Protein AF-A0AAD3UDC4-F1 (afdb_monomer)

Structure (mmCIF, N/CA/C/O backbone):
data_AF-A0AAD3UDC4-F1
#
_entry.id   AF-A0AAD3UDC4-F1
#
loop_
_atom_site.group_PDB
_atom_site.id
_atom_site.type_symbol
_atom_site.label_atom_id
_atom_site.label_alt_id
_atom_site.label_comp_id
_atom_site.label_asym_id
_atom_site.label_entity_id
_atom_site.label_seq_id
_atom_site.pdbx_PDB_ins_code
_atom_site.Cartn_x
_atom_site.Cartn_y
_atom_site.Cartn_z
_atom_site.occupancy
_atom_site.B_iso_or_equiv
_atom_site.auth_seq_id
_atom_site.auth_comp_id
_atom_site.auth_asym_id
_atom_site.auth_atom_id
_atom_site.pdbx_PDB_model_num
ATOM 1 N N . MET A 1 1 ? -6.275 0.798 12.352 1.00 60.50 1 MET A N 1
ATOM 2 C CA . MET A 1 1 ? -7.742 0.616 12.439 1.00 60.50 1 MET A CA 1
ATOM 3 C C . MET A 1 1 ? -8.032 -0.660 13.209 1.00 60.50 1 MET A C 1
ATOM 5 O O . MET A 1 1 ? -7.357 -1.656 12.966 1.00 60.50 1 MET A O 1
ATOM 9 N N . ILE A 1 2 ? -8.970 -0.621 14.159 1.00 72.88 2 ILE A N 1
ATOM 10 C CA . ILE A 1 2 ? -9.461 -1.823 14.851 1.00 72.88 2 ILE A CA 1
ATOM 11 C C . ILE A 1 2 ? -10.415 -2.600 13.934 1.00 72.88 2 ILE A C 1
ATOM 13 O O . ILE A 1 2 ? -11.085 -1.995 13.104 1.00 72.88 2 ILE A O 1
ATOM 17 N N . SER A 1 3 ? -10.457 -3.930 14.055 1.00 71.75 3 SER A N 1
ATOM 18 C CA . SER A 1 3 ? -11.322 -4.786 13.226 1.00 71.75 3 SER A CA 1
ATOM 19 C C . SER A 1 3 ? -12.767 -4.842 13.727 1.00 71.75 3 SER A C 1
ATOM 21 O O . SER A 1 3 ? -13.687 -4.946 12.928 1.00 71.75 3 SER A O 1
ATOM 23 N N . HIS A 1 4 ? -12.973 -4.735 15.041 1.00 83.12 4 HIS A N 1
ATOM 24 C CA . HIS A 1 4 ? -14.291 -4.766 15.670 1.00 83.12 4 HIS A CA 1
ATOM 25 C C . HIS A 1 4 ? -14.322 -3.806 16.859 1.00 83.12 4 HIS A C 1
ATOM 27 O O . HIS A 1 4 ? -13.338 -3.716 17.602 1.00 83.12 4 HIS A O 1
ATOM 33 N N . GLY A 1 5 ? -15.430 -3.090 17.028 1.00 90.69 5 GLY A N 1
ATOM 34 C CA . GLY A 1 5 ? -15.622 -2.157 18.132 1.00 90.69 5 GLY A CA 1
ATOM 35 C C . GLY A 1 5 ? -16.513 -0.987 17.751 1.00 90.69 5 GLY A C 1
ATOM 36 O O . GLY A 1 5 ? -17.457 -1.157 16.982 1.00 90.69 5 GLY A O 1
ATOM 37 N N . ILE A 1 6 ? -16.209 0.196 18.273 1.00 93.06 6 ILE A N 1
ATOM 38 C CA . ILE A 1 6 ? -16.917 1.439 17.957 1.00 93.06 6 ILE A CA 1
ATOM 39 C C . ILE A 1 6 ? -15.942 2.558 17.597 1.00 93.06 6 ILE A C 1
ATOM 41 O O . ILE A 1 6 ? -14.783 2.549 18.013 1.00 93.06 6 ILE A O 1
ATOM 45 N N . SER A 1 7 ? -16.433 3.509 16.807 1.00 95.31 7 SER A N 1
ATOM 46 C CA . SER A 1 7 ? -15.770 4.763 16.460 1.00 95.31 7 SER A CA 1
ATOM 47 C C . SER A 1 7 ? -16.579 5.923 17.025 1.00 95.31 7 SER A C 1
ATOM 49 O O . SER A 1 7 ? -17.767 6.041 16.713 1.00 95.31 7 SER A O 1
ATOM 51 N N . ILE A 1 8 ? -15.936 6.797 17.794 1.00 96.69 8 ILE A N 1
ATOM 52 C CA . ILE A 1 8 ? -16.549 7.980 18.396 1.00 96.69 8 ILE A CA 1
ATOM 53 C C . ILE A 1 8 ? -15.887 9.241 17.821 1.00 96.69 8 ILE A C 1
ATOM 55 O O . ILE A 1 8 ? -14.693 9.457 18.029 1.00 96.69 8 ILE A O 1
ATOM 59 N N . PRO A 1 9 ? -16.611 10.075 17.056 1.00 96.56 9 PRO A N 1
ATOM 60 C CA . PRO A 1 9 ? -16.053 11.271 16.436 1.00 96.56 9 PRO A CA 1
ATOM 61 C C . PRO A 1 9 ? -16.155 12.478 17.381 1.00 96.56 9 PRO A C 1
ATOM 63 O O . PRO A 1 9 ? -17.027 13.333 17.210 1.00 96.56 9 PRO A O 1
ATOM 66 N N . TRP A 1 10 ? -15.263 12.567 18.369 1.00 94.31 10 TRP A N 1
ATOM 67 C CA . TRP A 1 10 ? -15.156 13.739 19.246 1.00 94.31 10 TRP A CA 1
ATOM 68 C C . TRP A 1 10 ? -14.848 15.029 18.465 1.00 94.31 10 TRP A C 1
ATOM 70 O O . TRP A 1 10 ? -14.608 15.017 17.257 1.00 94.31 10 TRP A O 1
ATOM 80 N N . MET A 1 11 ? -14.870 16.189 19.129 1.00 89.69 11 MET A N 1
ATOM 81 C CA . MET A 1 11 ? -14.781 17.488 18.442 1.00 89.69 11 MET A CA 1
ATOM 82 C C . MET A 1 11 ? -13.478 17.699 17.654 1.00 89.69 11 MET A C 1
ATOM 84 O O . MET A 1 11 ? -13.514 18.283 16.570 1.00 89.69 11 MET A O 1
ATOM 88 N N . PHE A 1 12 ? -12.343 17.185 18.127 1.00 89.19 12 PHE A N 1
ATOM 89 C CA . PHE A 1 12 ? -11.046 17.338 17.445 1.00 89.19 12 PHE A CA 1
ATOM 90 C C . PHE A 1 12 ? -10.390 16.014 17.069 1.00 89.19 12 PHE A C 1
ATOM 92 O O . PHE A 1 12 ? -9.495 15.992 16.227 1.00 89.19 12 PHE A O 1
ATOM 99 N N . SER A 1 13 ? -10.888 14.910 17.606 1.00 93.00 13 SER A N 1
ATOM 100 C CA . SER A 1 13 ? -10.298 13.597 17.421 1.00 93.00 13 SER A CA 1
ATOM 101 C C . SER A 1 13 ? -11.323 12.566 16.963 1.00 93.00 13 SER A C 1
ATOM 103 O O . SER A 1 13 ? -12.512 12.838 16.773 1.00 93.00 13 SER A O 1
ATOM 105 N N . THR A 1 14 ? -10.844 11.365 16.685 1.00 95.94 14 THR A N 1
ATOM 106 C CA . THR A 1 14 ? -11.686 10.183 16.561 1.00 95.94 14 THR A CA 1
ATOM 107 C C . THR A 1 14 ? -11.119 9.118 17.468 1.00 95.94 14 THR A C 1
ATOM 109 O O . THR A 1 14 ? -9.958 8.742 17.323 1.00 95.94 14 THR A O 1
ATOM 112 N N . GLU A 1 15 ? -11.953 8.640 18.380 1.00 96.12 15 GLU A N 1
ATOM 113 C CA . GLU A 1 15 ? -11.598 7.583 19.307 1.00 96.12 15 GLU A CA 1
ATOM 114 C C . GLU A 1 15 ? -12.145 6.243 18.814 1.00 96.12 15 GLU A C 1
ATOM 116 O O . GLU A 1 15 ? -13.280 6.134 18.344 1.00 96.12 15 GLU A O 1
ATOM 121 N N . TRP A 1 16 ? -11.331 5.204 18.932 1.00 95.56 16 TRP A N 1
ATOM 122 C CA . TRP A 1 16 ? -11.686 3.828 18.645 1.00 95.56 16 TRP A CA 1
ATOM 123 C C . TRP A 1 16 ? -11.585 2.992 19.905 1.00 95.56 16 TRP A C 1
ATOM 125 O O . TRP A 1 16 ? -10.529 2.902 20.537 1.00 95.56 16 TRP A O 1
ATOM 135 N N . ILE A 1 17 ? -12.680 2.304 20.204 1.00 93.25 17 ILE A N 1
ATOM 136 C CA . ILE A 1 17 ? -12.795 1.431 21.366 1.00 93.25 17 ILE A CA 1
ATOM 137 C C . ILE A 1 17 ? -13.075 0.033 20.850 1.00 93.25 17 ILE A C 1
ATOM 139 O O . ILE A 1 17 ? -14.047 -0.201 20.129 1.00 93.25 17 ILE A O 1
ATOM 143 N N . ARG A 1 18 ? -12.196 -0.910 21.188 1.00 90.62 18 ARG A N 1
ATOM 144 C CA . ARG A 1 18 ? -12.383 -2.311 20.820 1.00 90.62 18 ARG A CA 1
ATOM 145 C C . ARG A 1 18 ? -13.469 -2.910 21.707 1.00 90.62 18 ARG A C 1
ATOM 147 O O . ARG A 1 18 ? -13.294 -2.966 22.917 1.00 90.62 18 ARG A O 1
ATOM 154 N N . LEU A 1 19 ? -14.543 -3.387 21.083 1.00 88.00 19 LEU A N 1
ATOM 155 C CA . LEU A 1 19 ? -15.665 -4.058 21.737 1.00 88.00 19 LEU A CA 1
ATOM 156 C C . LEU A 1 19 ? -16.011 -5.341 20.987 1.00 88.00 19 LEU A C 1
ATOM 158 O O . LEU A 1 19 ? -16.138 -5.320 19.758 1.00 88.00 19 LEU A O 1
ATOM 162 N N . ASP A 1 20 ? -16.180 -6.439 21.721 1.00 83.62 20 ASP A N 1
ATOM 163 C CA . ASP A 1 20 ? -16.764 -7.657 21.172 1.00 83.62 20 ASP A CA 1
ATOM 164 C C . ASP A 1 20 ? -18.278 -7.636 21.377 1.00 83.62 20 ASP A C 1
ATOM 166 O O . ASP A 1 20 ? -18.786 -7.938 22.445 1.00 83.62 20 ASP A O 1
ATOM 170 N N . PHE A 1 21 ? -19.031 -7.302 20.335 1.00 79.25 21 PHE A N 1
ATOM 171 C CA . PHE A 1 21 ? -20.492 -7.276 20.405 1.00 79.25 21 PHE A CA 1
ATOM 172 C C . PHE A 1 21 ? -21.147 -8.666 20.493 1.00 79.25 21 PHE A C 1
ATOM 174 O O . PHE A 1 21 ? -22.367 -8.728 20.643 1.00 79.25 21 PHE A O 1
ATOM 181 N N . GLN A 1 22 ? -20.391 -9.764 20.360 1.00 77.38 22 GLN A N 1
ATOM 182 C CA . GLN A 1 22 ? -20.908 -11.108 20.643 1.00 77.38 22 GLN A CA 1
ATOM 183 C C . GLN A 1 22 ? -20.950 -11.369 22.151 1.00 77.38 22 GLN A C 1
ATOM 185 O O . GLN A 1 22 ? -21.948 -11.895 22.632 1.00 77.38 22 GLN A O 1
ATOM 190 N N . ASN A 1 23 ? -19.916 -10.934 22.880 1.00 74.25 23 ASN A N 1
ATOM 191 C CA . ASN A 1 23 ? -19.808 -11.019 24.340 1.00 74.25 23 ASN A CA 1
ATOM 192 C C . ASN A 1 23 ? -19.350 -9.668 24.932 1.00 74.25 23 ASN A C 1
ATOM 194 O O . ASN A 1 23 ? -18.231 -9.540 25.436 1.00 74.25 23 ASN A O 1
ATOM 198 N N . PRO A 1 24 ? -20.193 -8.623 24.868 1.00 66.81 24 PRO A N 1
ATOM 199 C CA . PRO A 1 24 ? -19.783 -7.251 25.190 1.00 66.81 24 PRO A CA 1
ATOM 200 C C . PRO A 1 24 ? -19.384 -7.087 26.656 1.00 66.81 24 PRO A C 1
ATOM 202 O O . PRO A 1 24 ? -18.461 -6.337 26.957 1.00 66.81 24 PRO A O 1
ATOM 205 N N . PHE A 1 25 ? -20.012 -7.849 27.550 1.00 68.12 25 PHE A N 1
ATOM 206 C CA . PHE A 1 25 ? -19.790 -7.775 28.995 1.00 68.12 25 PHE A CA 1
ATOM 207 C C . PHE A 1 25 ? -18.489 -8.442 29.456 1.00 68.12 25 PHE A C 1
ATOM 209 O O . PHE A 1 25 ? -17.969 -8.085 30.507 1.00 68.12 25 PHE A O 1
ATOM 216 N N . ASP A 1 26 ? -17.922 -9.339 28.644 1.00 65.81 26 ASP A N 1
ATOM 217 C CA . ASP A 1 26 ? -16.577 -9.888 28.864 1.00 65.81 26 ASP A CA 1
ATOM 218 C C . ASP A 1 26 ? -15.488 -8.943 28.331 1.00 65.81 26 ASP A C 1
ATOM 220 O O . ASP A 1 26 ? -14.287 -9.159 28.533 1.00 65.81 26 ASP A O 1
ATOM 224 N N . THR A 1 27 ? -15.883 -7.873 27.631 1.00 68.56 27 THR A N 1
ATOM 225 C CA . THR A 1 27 ? -14.929 -6.893 27.128 1.00 68.56 27 THR A CA 1
ATOM 226 C C . THR A 1 27 ? -14.513 -5.947 28.250 1.00 68.56 27 THR A C 1
ATOM 228 O O . THR A 1 27 ? -15.163 -4.940 28.535 1.00 68.56 27 THR A O 1
ATOM 231 N N . HIS A 1 28 ? -13.350 -6.230 28.831 1.00 80.06 28 HIS A N 1
ATOM 232 C CA . HIS A 1 28 ? -12.630 -5.276 29.666 1.00 80.06 28 HIS A CA 1
ATOM 233 C C . HIS A 1 28 ? -11.875 -4.285 28.781 1.00 80.06 28 HIS A C 1
ATOM 235 O O . HIS A 1 28 ? -10.782 -4.576 28.281 1.00 80.06 28 HIS A O 1
ATOM 241 N N . VAL A 1 29 ? -12.457 -3.105 28.578 1.00 90.38 29 VAL A N 1
ATOM 242 C CA . VAL A 1 29 ? -11.777 -2.022 27.867 1.00 90.38 29 VAL A CA 1
ATOM 243 C C . VAL A 1 29 ? -10.692 -1.472 28.785 1.00 90.38 29 VAL A C 1
ATOM 245 O O . VAL A 1 29 ? -10.983 -0.822 29.782 1.00 90.38 29 VAL A O 1
ATOM 248 N N . LYS A 1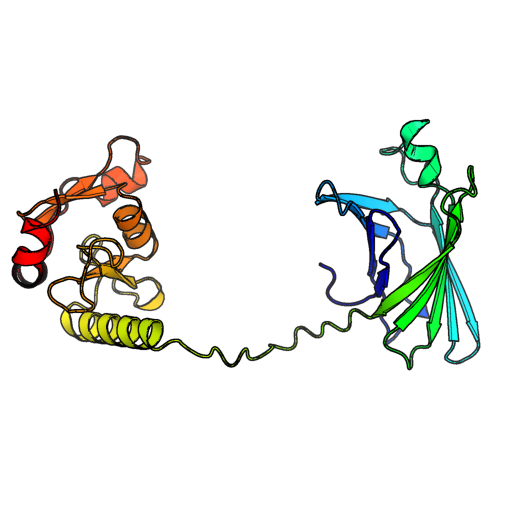 30 ? -9.434 -1.782 28.466 1.00 92.62 30 LYS A N 1
ATOM 249 C CA . LYS A 1 30 ? -8.256 -1.271 29.190 1.00 92.62 30 LYS A CA 1
ATOM 250 C C . LYS A 1 30 ? -7.602 -0.090 28.491 1.00 92.62 30 LYS A C 1
ATOM 252 O O . LYS A 1 30 ? -6.874 0.670 29.118 1.00 92.62 30 LYS A O 1
ATOM 257 N N . GLN A 1 31 ? -7.800 0.006 27.178 1.00 94.25 31 GLN A N 1
ATOM 258 C CA . GLN A 1 31 ? -7.186 1.023 26.343 1.00 94.25 31 GLN A CA 1
ATOM 259 C C . GLN A 1 31 ? -8.124 1.476 25.237 1.00 94.25 31 GLN A C 1
ATOM 261 O O . GLN A 1 31 ? -8.850 0.662 24.655 1.00 94.25 31 GLN A O 1
ATOM 266 N N . THR A 1 32 ? -8.021 2.754 24.899 1.00 95.88 32 THR A N 1
ATOM 267 C CA . THR A 1 32 ? -8.649 3.353 23.724 1.00 95.88 32 THR A CA 1
ATOM 268 C C . THR A 1 32 ? -7.590 3.982 22.822 1.00 95.88 32 THR A C 1
ATOM 270 O O . THR A 1 32 ? -6.478 4.298 23.253 1.00 95.88 32 THR A O 1
ATOM 273 N N . LEU A 1 33 ? -7.905 4.089 21.532 1.00 95.56 33 LEU A N 1
ATOM 274 C CA . LEU A 1 33 ? -7.042 4.722 20.537 1.00 95.56 33 LEU A CA 1
ATOM 275 C C . LEU A 1 33 ? -7.701 6.018 20.090 1.00 95.56 33 LEU A C 1
ATOM 277 O O . LEU A 1 33 ? -8.775 5.957 19.510 1.00 95.56 33 LEU A O 1
ATOM 281 N N . ASP A 1 34 ? -7.061 7.157 20.290 1.00 94.94 34 ASP A N 1
ATOM 282 C CA . ASP A 1 34 ? -7.561 8.464 19.873 1.00 94.94 34 ASP A CA 1
ATOM 283 C C . ASP A 1 34 ? -6.637 9.037 18.795 1.00 94.94 34 ASP A C 1
ATOM 285 O O . ASP A 1 34 ? -5.422 9.046 18.965 1.00 94.94 34 ASP A O 1
ATOM 289 N N . VAL A 1 35 ? -7.175 9.468 17.654 1.00 94.69 35 VAL A N 1
ATOM 290 C CA . VAL A 1 35 ? -6.378 10.161 16.628 1.00 94.69 35 VAL A CA 1
ATOM 291 C C . VAL A 1 35 ? -6.858 11.585 16.478 1.00 94.69 35 VAL A C 1
ATOM 293 O O . VAL A 1 35 ? -8.023 11.833 16.158 1.00 94.69 35 VAL A O 1
ATOM 296 N N . ASP A 1 36 ? -5.922 12.514 16.628 1.00 90.62 36 ASP A N 1
ATOM 297 C CA . ASP A 1 36 ? -6.130 13.920 16.330 1.00 90.62 36 ASP A CA 1
ATOM 298 C C . ASP A 1 36 ? -6.405 14.107 14.834 1.00 90.62 36 ASP A C 1
ATOM 300 O O . ASP A 1 36 ? -5.601 13.720 13.981 1.00 90.62 36 ASP A O 1
ATOM 304 N N . ARG A 1 37 ? -7.543 14.710 14.484 1.00 89.12 37 ARG A N 1
ATOM 305 C CA . ARG A 1 37 ? -7.931 14.870 13.074 1.00 89.12 37 ARG A CA 1
ATOM 306 C C . ARG A 1 37 ? -7.134 15.949 12.349 1.00 89.12 37 ARG A C 1
ATOM 308 O O . ARG A 1 37 ? -7.152 15.969 11.121 1.00 89.12 37 ARG A O 1
ATOM 315 N N . SER A 1 38 ? -6.474 16.847 13.077 1.00 86.31 38 SER A N 1
ATOM 316 C CA . SER A 1 38 ? -5.690 17.938 12.500 1.00 86.31 38 SER A CA 1
ATOM 317 C C . SER A 1 38 ? -4.233 17.544 12.266 1.00 86.31 38 SER A C 1
ATOM 319 O O . SER A 1 38 ? -3.680 17.863 11.214 1.00 86.31 38 SER A O 1
ATOM 321 N N . THR A 1 39 ? -3.625 16.820 13.208 1.00 89.31 39 THR A N 1
ATOM 322 C CA . THR A 1 39 ? -2.206 16.437 13.140 1.00 89.31 39 THR A CA 1
ATOM 323 C C . THR A 1 39 ? -1.996 14.998 12.671 1.00 89.31 39 THR A C 1
ATOM 325 O O . THR A 1 39 ? -0.912 14.664 12.196 1.00 89.31 39 THR A O 1
ATOM 328 N N . GLY A 1 40 ? -3.013 14.138 12.787 1.00 87.38 40 GLY A N 1
ATOM 329 C CA . GLY A 1 40 ? -2.890 12.696 12.561 1.00 87.38 40 GLY A CA 1
ATOM 330 C C . GLY A 1 40 ? -2.149 11.959 13.682 1.00 87.38 40 GLY A C 1
ATOM 331 O O . GLY A 1 40 ? -1.826 10.782 13.525 1.00 87.38 40 GLY A O 1
ATOM 332 N N . GLU A 1 41 ? -1.856 12.636 14.793 1.00 90.50 41 GLU A N 1
ATOM 333 C CA . GLU A 1 41 ? -1.195 12.049 15.954 1.00 90.50 41 GLU A CA 1
ATOM 334 C C . GLU A 1 41 ? -2.079 10.968 16.587 1.00 90.50 41 GLU A C 1
ATOM 336 O O . GLU A 1 41 ? -3.238 11.221 16.914 1.00 90.50 41 GLU A O 1
ATOM 341 N N . LEU A 1 42 ? -1.519 9.769 16.771 1.00 91.94 42 LEU A N 1
ATOM 342 C CA . LEU A 1 42 ? -2.154 8.681 17.508 1.00 91.94 42 LEU A CA 1
ATOM 343 C C . LEU A 1 42 ? -1.799 8.782 18.991 1.00 91.94 42 LEU A C 1
ATOM 345 O O . LEU A 1 42 ? -0.628 8.708 19.363 1.00 91.94 42 LEU A O 1
ATOM 349 N N . ARG A 1 43 ? -2.829 8.845 19.823 1.00 93.69 43 ARG A N 1
ATOM 350 C CA . ARG A 1 43 ? -2.777 8.803 21.280 1.00 93.69 43 ARG A CA 1
ATOM 351 C C . ARG A 1 43 ? -3.405 7.498 21.753 1.00 93.69 43 ARG A C 1
ATOM 353 O O . ARG A 1 43 ? -4.364 6.996 21.165 1.00 93.69 43 ARG A O 1
ATOM 360 N N . VAL A 1 44 ? -2.835 6.918 22.800 1.00 95.88 44 VAL A N 1
ATOM 361 C CA . VAL A 1 44 ? -3.348 5.696 23.425 1.00 95.88 44 VAL A CA 1
ATOM 362 C C . VAL A 1 44 ? -3.612 6.017 24.881 1.00 95.88 44 VAL A C 1
ATOM 364 O O . VAL A 1 44 ? -2.676 6.365 25.598 1.00 95.88 44 VAL A O 1
ATOM 367 N N . PHE A 1 45 ? -4.867 5.898 25.302 1.00 95.56 45 PHE A N 1
ATOM 368 C CA . PHE A 1 45 ? -5.267 6.152 26.680 1.00 95.56 45 PHE A CA 1
ATOM 369 C C . PHE A 1 45 ? -5.515 4.835 27.397 1.00 95.56 45 PHE A C 1
ATOM 371 O O . PHE A 1 45 ? -6.261 3.992 26.907 1.00 95.56 45 PHE A O 1
ATOM 378 N N . ASN A 1 46 ? -4.897 4.664 28.562 1.00 96.50 46 ASN A N 1
ATOM 379 C CA . ASN A 1 46 ? -5.289 3.658 29.537 1.00 96.50 46 ASN A CA 1
ATOM 380 C C . ASN A 1 46 ? -6.534 4.160 30.269 1.00 96.50 46 ASN A C 1
ATOM 382 O O . ASN A 1 46 ? -6.543 5.286 30.772 1.00 96.50 46 ASN A O 1
ATOM 386 N N . VAL A 1 47 ? -7.562 3.322 30.333 1.00 96.25 47 VAL A N 1
ATOM 387 C CA . VAL A 1 47 ? -8.866 3.678 30.899 1.00 96.25 47 VAL A CA 1
ATOM 388 C C . VAL A 1 47 ? -9.311 2.642 31.913 1.00 96.25 47 VAL A C 1
ATOM 390 O O . VAL A 1 47 ? -9.022 1.451 31.762 1.00 96.25 47 VAL A O 1
ATOM 393 N N . ASP A 1 48 ? -10.060 3.104 32.905 1.00 94.69 48 ASP A N 1
ATOM 394 C CA . ASP A 1 48 ? -10.852 2.228 33.758 1.00 94.69 48 ASP A CA 1
ATOM 395 C C . ASP A 1 48 ? -12.246 2.099 33.146 1.00 94.69 48 ASP A C 1
ATOM 397 O O . ASP A 1 48 ? -12.843 3.097 32.747 1.00 94.69 48 ASP A O 1
ATOM 401 N N . SER A 1 49 ? -12.754 0.871 33.023 1.00 93.69 49 SER A N 1
ATOM 402 C CA . SER A 1 49 ? -14.062 0.604 32.421 1.00 93.69 49 SER A CA 1
ATOM 403 C C . SER A 1 49 ? -15.049 0.018 33.420 1.00 93.69 49 SER A C 1
ATOM 405 O O . SER A 1 49 ? -14.716 -0.871 34.206 1.00 93.69 49 SER A O 1
ATOM 407 N N . HIS A 1 50 ? -16.288 0.492 33.350 1.00 91.81 50 HIS A N 1
ATOM 408 C CA . HIS A 1 50 ? -17.416 -0.018 34.116 1.00 91.81 50 HIS A CA 1
ATOM 409 C C . HIS A 1 50 ? -18.626 -0.218 33.202 1.00 91.81 50 HIS A C 1
ATOM 411 O O . HIS A 1 50 ? -18.874 0.591 32.313 1.00 91.81 50 HIS A O 1
ATOM 417 N N . TRP A 1 51 ? -19.368 -1.300 33.430 1.00 90.06 51 TRP A N 1
ATOM 418 C CA . TRP A 1 51 ? -20.571 -1.636 32.677 1.00 90.06 51 TRP A CA 1
ATOM 419 C C . TRP A 1 51 ? -21.790 -1.621 33.595 1.00 90.06 51 TRP A C 1
ATOM 421 O O . TRP A 1 51 ? -21.793 -2.325 34.606 1.00 90.06 51 TRP A O 1
ATOM 431 N N . ASP A 1 52 ? -22.834 -0.905 33.183 1.00 88.56 52 ASP A N 1
ATOM 432 C CA . ASP A 1 52 ? -24.196 -1.065 33.697 1.00 88.56 52 ASP A CA 1
ATOM 433 C C . ASP A 1 52 ? -25.070 -1.718 32.617 1.00 88.56 52 ASP A C 1
ATOM 435 O O . ASP A 1 52 ? -25.021 -1.340 31.444 1.00 88.56 52 ASP A O 1
ATOM 439 N N . ILE A 1 53 ? -25.815 -2.763 32.974 1.00 84.44 53 ILE A N 1
ATOM 440 C CA . ILE A 1 53 ? -26.433 -3.684 32.013 1.00 84.44 53 ILE A CA 1
ATOM 441 C C . ILE A 1 53 ? -27.921 -3.836 32.309 1.00 84.44 53 ILE A C 1
ATOM 443 O O . ILE A 1 53 ? -28.313 -4.399 33.331 1.00 84.44 53 ILE A O 1
ATOM 447 N N . GLU A 1 54 ? -28.755 -3.461 31.338 1.00 81.19 54 GLU A N 1
ATOM 448 C CA . GLU A 1 54 ? -30.206 -3.625 31.393 1.00 81.19 54 GLU A CA 1
ATOM 449 C C . GLU A 1 54 ? -30.729 -4.312 30.115 1.00 81.19 54 GLU A C 1
ATOM 451 O O . GLU A 1 54 ? -31.123 -3.700 29.114 1.00 81.19 54 GLU A O 1
ATOM 456 N N . GLY A 1 55 ? -30.729 -5.648 30.130 1.00 77.44 55 GLY A N 1
ATOM 457 C CA . GLY A 1 55 ? -31.210 -6.463 29.012 1.00 77.44 55 GLY A CA 1
ATOM 458 C C . GLY A 1 55 ? -30.329 -6.333 27.765 1.00 77.44 55 GLY A C 1
ATOM 459 O O . GLY A 1 55 ? -29.208 -6.828 27.743 1.00 77.44 55 GLY A O 1
ATOM 460 N N . THR A 1 56 ? -30.848 -5.722 26.692 1.00 76.06 56 THR A N 1
ATOM 461 C CA . THR A 1 56 ? -30.082 -5.485 25.445 1.00 76.06 56 THR A CA 1
ATOM 462 C C . THR A 1 56 ? -29.451 -4.100 25.375 1.00 76.06 56 THR A C 1
ATOM 464 O O . THR A 1 56 ? -28.801 -3.784 24.376 1.00 76.06 56 THR A O 1
ATOM 467 N N . ARG A 1 57 ? -29.697 -3.269 26.390 1.00 81.69 57 ARG A N 1
ATOM 468 C CA . ARG A 1 57 ? -29.070 -1.967 26.560 1.00 81.69 57 ARG A CA 1
ATOM 469 C C . ARG A 1 57 ? -27.980 -2.095 27.606 1.00 81.69 57 ARG A C 1
ATOM 471 O O . ARG A 1 57 ? -28.154 -2.779 28.610 1.00 81.69 57 ARG A O 1
ATOM 478 N N . ALA A 1 58 ? -26.866 -1.450 27.341 1.00 87.62 58 ALA A N 1
ATOM 479 C CA . ALA A 1 58 ? -25.749 -1.385 28.249 1.00 87.62 58 ALA A CA 1
ATOM 480 C C . ALA A 1 58 ? -25.162 0.017 28.201 1.00 87.62 58 ALA A C 1
ATOM 482 O O . ALA A 1 58 ? -25.165 0.659 27.149 1.00 87.62 58 ALA A O 1
ATOM 483 N N . GLU A 1 59 ? -24.656 0.475 29.328 1.00 91.94 59 GLU A N 1
ATOM 484 C CA . GLU A 1 59 ? -23.880 1.694 29.433 1.00 91.94 59 GLU A CA 1
ATOM 485 C C . GLU A 1 59 ? -22.446 1.303 29.781 1.00 91.94 59 GLU A C 1
ATOM 487 O O . GLU A 1 59 ? -22.202 0.616 30.771 1.00 91.94 59 GLU A O 1
ATOM 492 N N . LEU A 1 60 ? -21.505 1.688 28.921 1.00 93.62 60 LEU A N 1
ATOM 493 C CA . LEU A 1 60 ? -20.077 1.577 29.185 1.00 93.62 60 LEU A CA 1
ATOM 494 C C . LEU A 1 60 ? -19.567 2.943 29.626 1.00 93.62 60 LEU A C 1
ATOM 496 O O . LEU A 1 60 ? -19.553 3.885 28.833 1.00 93.62 60 LEU A O 1
ATOM 500 N N . THR A 1 61 ? -19.102 3.023 30.863 1.00 95.62 61 THR A N 1
ATOM 501 C CA . THR A 1 61 ? -18.371 4.178 31.378 1.00 95.62 61 THR A CA 1
ATOM 502 C C 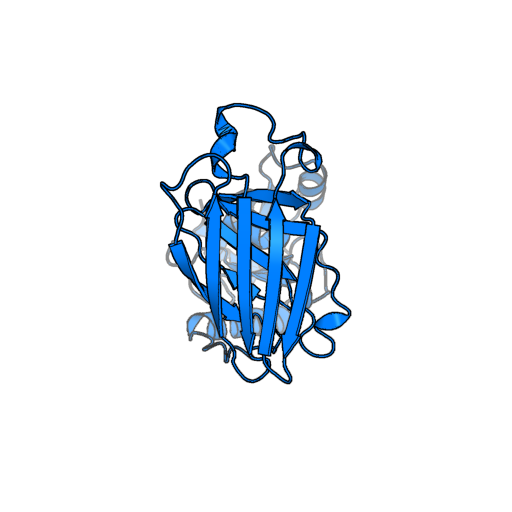. THR A 1 61 ? -16.883 3.914 31.234 1.00 95.62 61 THR A C 1
ATOM 504 O O . THR A 1 61 ? -16.391 2.902 31.736 1.00 95.62 61 THR A O 1
ATOM 507 N N . LEU A 1 62 ? -16.167 4.815 30.566 1.00 96.69 62 LEU A N 1
ATOM 508 C CA . LEU A 1 62 ? -14.708 4.843 30.564 1.00 96.69 62 LEU A CA 1
ATOM 509 C C . LEU A 1 62 ? -14.231 6.074 31.322 1.00 96.69 62 LEU A C 1
ATOM 511 O O . LEU A 1 62 ? -14.616 7.193 30.985 1.00 96.69 62 LEU A O 1
ATOM 515 N N . SER A 1 63 ? -13.373 5.867 32.312 1.00 96.38 63 SER A N 1
ATOM 516 C CA . SER A 1 63 ? -12.776 6.939 33.100 1.00 96.38 63 SER A CA 1
ATOM 517 C C . SER A 1 63 ? -11.310 7.129 32.706 1.00 96.38 63 SER A C 1
ATOM 519 O O . SER A 1 63 ? -10.532 6.170 32.624 1.00 96.38 63 SER A O 1
ATOM 521 N N . TYR A 1 64 ? -10.943 8.382 32.449 1.00 96.00 64 TYR A N 1
ATOM 522 C CA . TYR A 1 64 ? -9.642 8.805 31.942 1.00 96.00 64 TYR A CA 1
ATOM 523 C C . TYR A 1 64 ? -8.972 9.667 33.006 1.00 96.00 64 TYR A C 1
ATOM 525 O O . TYR A 1 64 ? -9.431 10.772 33.292 1.00 96.00 64 TYR A O 1
ATOM 533 N N . PHE A 1 65 ? -7.868 9.172 33.565 1.00 93.69 65 PHE A N 1
ATOM 534 C CA . PHE A 1 65 ? -7.118 9.867 34.610 1.00 93.69 65 PHE A CA 1
ATOM 535 C C . PHE A 1 65 ? -5.633 9.967 34.259 1.00 93.69 65 PHE A C 1
ATOM 537 O O . PHE A 1 65 ? -5.044 9.026 33.713 1.00 93.69 65 PHE A O 1
ATOM 544 N N . GLU A 1 66 ? -5.007 11.074 34.661 1.00 93.00 66 GLU A N 1
ATOM 545 C CA . GLU A 1 66 ? -3.569 11.323 34.485 1.00 93.00 66 GLU A CA 1
ATOM 546 C C . GLU A 1 66 ? -2.706 10.231 35.128 1.00 93.00 66 GLU A C 1
ATOM 548 O O . GLU A 1 66 ? -1.708 9.801 34.552 1.00 93.00 66 GLU A O 1
ATOM 553 N N . ALA A 1 67 ? -3.120 9.721 36.294 1.00 92.44 67 ALA A N 1
ATOM 554 C CA . ALA A 1 67 ? -2.390 8.689 37.032 1.00 92.44 67 ALA A CA 1
ATOM 555 C C . ALA A 1 67 ? -2.161 7.408 36.207 1.00 92.44 67 ALA A C 1
ATOM 557 O O . ALA A 1 67 ? -1.115 6.770 36.332 1.00 92.44 67 ALA A O 1
ATOM 558 N N . ASN A 1 68 ? -3.104 7.068 35.322 1.00 92.88 68 ASN A N 1
ATOM 559 C CA . ASN A 1 68 ? -3.012 5.909 34.431 1.00 92.88 68 ASN A CA 1
ATOM 560 C C . ASN A 1 68 ? -2.259 6.238 33.124 1.00 92.88 68 ASN A C 1
ATOM 562 O O . ASN A 1 68 ? -1.914 5.335 32.358 1.00 92.88 68 ASN A O 1
ATOM 566 N N . ASN A 1 69 ? -1.990 7.521 32.865 1.00 93.31 69 ASN A N 1
ATOM 567 C CA . ASN A 1 69 ? -1.503 8.064 31.598 1.00 93.31 69 ASN A CA 1
ATOM 568 C C . ASN A 1 69 ? -0.372 9.099 31.799 1.00 93.31 69 ASN A C 1
ATOM 570 O O . ASN A 1 69 ? -0.460 10.217 31.287 1.00 93.31 69 ASN A O 1
ATOM 574 N N . PRO A 1 70 ? 0.732 8.749 32.489 1.00 90.81 70 PRO A N 1
ATOM 575 C CA . PRO A 1 70 ? 1.760 9.713 32.900 1.00 90.81 70 PRO A CA 1
ATOM 576 C C . PRO A 1 70 ? 2.490 10.394 31.730 1.00 90.81 70 PRO A C 1
ATOM 578 O O . PRO A 1 70 ? 3.109 11.439 31.909 1.00 90.81 70 PRO A O 1
ATOM 581 N N . SER A 1 71 ? 2.429 9.822 30.523 1.00 89.81 71 SER A N 1
ATOM 582 C CA . SER A 1 71 ? 2.984 10.427 29.304 1.00 89.81 71 SER A CA 1
ATOM 583 C C . SER A 1 71 ? 2.232 11.679 28.840 1.00 89.81 71 SER A C 1
ATOM 585 O O . SER A 1 71 ? 2.768 12.427 28.029 1.00 89.81 71 SER A O 1
ATOM 587 N N . PHE A 1 72 ? 1.028 11.913 29.363 1.00 86.94 72 PHE A N 1
ATOM 588 C CA . PHE A 1 72 ? 0.205 13.091 29.097 1.00 86.94 72 PHE A CA 1
ATOM 589 C C . PHE A 1 72 ? 0.029 13.937 30.369 1.00 86.94 72 PHE A C 1
ATOM 591 O O . PHE A 1 72 ? -1.024 14.515 30.597 1.00 86.94 72 PHE A O 1
ATOM 598 N N . ALA A 1 73 ? 1.047 13.997 31.230 1.00 81.62 73 ALA A N 1
ATOM 599 C CA . ALA A 1 73 ? 1.017 14.824 32.434 1.00 81.62 73 ALA A CA 1
ATOM 600 C C . ALA A 1 73 ? 1.202 16.317 32.113 1.00 81.62 73 ALA A C 1
ATOM 602 O O . ALA A 1 73 ? 1.981 16.667 31.226 1.00 81.62 73 ALA A O 1
ATOM 603 N N . GLY A 1 74 ? 0.535 17.202 32.860 1.00 82.75 74 GLY A N 1
ATOM 604 C CA . GLY A 1 74 ? 0.710 18.655 32.728 1.00 82.75 74 GLY A CA 1
ATOM 605 C C . GLY A 1 74 ? -0.559 19.450 32.408 1.00 82.75 74 GLY A C 1
ATOM 606 O O . GLY A 1 74 ? -1.631 18.913 32.129 1.00 82.75 74 GLY A O 1
ATOM 607 N N . LYS A 1 75 ? -0.440 20.783 32.471 1.00 79.75 75 LYS A N 1
ATOM 608 C CA . LYS A 1 75 ? -1.582 21.710 32.337 1.00 79.75 75 LYS A CA 1
ATOM 609 C C . LYS A 1 75 ? -2.166 21.740 30.925 1.00 79.75 75 LYS A C 1
ATOM 611 O O . LYS A 1 75 ? -3.324 22.103 30.749 1.00 79.75 75 LYS A O 1
ATOM 616 N N . GLU A 1 76 ? -1.364 21.384 29.935 1.00 85.12 76 GLU A N 1
ATOM 617 C CA . GLU A 1 76 ? -1.729 21.301 28.525 1.00 85.12 76 GLU A CA 1
ATOM 618 C C . GLU A 1 76 ? -2.700 20.148 28.213 1.00 85.12 76 GLU A C 1
ATOM 620 O O . GLU A 1 76 ? -3.397 20.213 27.205 1.00 85.12 76 GLU A O 1
ATOM 625 N N . TYR A 1 77 ? -2.802 19.143 29.092 1.00 84.06 77 TYR A N 1
ATOM 626 C CA . TYR A 1 77 ? -3.615 17.939 28.882 1.00 84.06 77 TYR A CA 1
ATOM 627 C C . TYR A 1 77 ? -4.837 17.845 29.803 1.00 84.06 77 TYR A C 1
ATOM 629 O O . TYR A 1 77 ? -5.555 16.851 29.773 1.00 84.06 77 TYR A O 1
ATOM 637 N N . LEU A 1 78 ? -5.129 18.893 30.585 1.00 85.19 78 LEU A N 1
ATOM 638 C CA . LEU A 1 78 ? -6.262 18.916 31.527 1.00 85.19 78 LEU A CA 1
ATOM 639 C C . LEU A 1 78 ? -7.624 18.666 30.861 1.00 85.19 78 LEU A C 1
ATOM 641 O O . LEU A 1 78 ? -8.591 18.325 31.535 1.00 85.19 78 LEU A O 1
ATOM 645 N N . GLU A 1 79 ? -7.727 18.864 29.549 1.00 87.06 79 GLU A N 1
ATOM 646 C CA . GLU A 1 79 ? -8.959 18.633 28.794 1.00 87.06 79 GLU A CA 1
ATOM 647 C C . GLU A 1 79 ? -9.173 17.150 28.419 1.00 87.06 79 GLU A C 1
ATOM 649 O O . GLU A 1 79 ? -10.254 16.813 27.940 1.00 87.06 79 GLU A O 1
ATOM 654 N N . PHE A 1 80 ? -8.193 16.264 28.655 1.00 90.25 80 PHE A N 1
ATOM 655 C CA . PHE A 1 80 ? -8.283 14.821 28.372 1.00 90.25 80 PHE A CA 1
ATOM 656 C C . PHE A 1 80 ? -8.815 13.984 29.539 1.00 90.25 80 PHE A C 1
ATOM 658 O O . PHE A 1 80 ? -9.119 12.807 29.354 1.00 90.25 80 PHE A O 1
ATOM 665 N N . TRP A 1 81 ? -8.933 14.568 30.730 1.00 94.88 81 TRP A N 1
ATOM 666 C CA . TRP A 1 81 ? -9.365 13.856 31.933 1.00 94.88 81 TRP A CA 1
ATOM 667 C C . TRP A 1 81 ? -10.854 14.043 32.181 1.00 94.88 81 TRP A C 1
ATOM 669 O O . TRP A 1 81 ? -11.399 15.139 32.005 1.00 94.88 81 TRP A O 1
ATOM 679 N N . GLY A 1 82 ? -11.521 12.961 32.565 1.00 95.50 82 GLY A N 1
ATOM 680 C CA . GLY A 1 82 ? -12.973 12.910 32.653 1.00 95.50 82 GLY A CA 1
ATOM 681 C C . GLY A 1 82 ? -13.527 11.525 32.361 1.00 95.50 82 GLY A C 1
ATOM 682 O O . GLY A 1 82 ? -12.835 10.515 32.479 1.00 95.50 82 GLY A O 1
ATOM 683 N N . GLU A 1 83 ? -14.798 11.489 31.980 1.00 97.06 83 GLU A N 1
ATOM 684 C CA . GLU A 1 83 ? -15.522 10.254 31.706 1.00 97.06 83 GLU A CA 1
ATOM 685 C C . GLU A 1 83 ? -16.211 10.307 30.346 1.00 97.06 83 GLU A C 1
ATOM 687 O O . GLU A 1 83 ? -16.845 11.308 29.990 1.00 97.06 83 GLU A O 1
ATOM 692 N N . SER A 1 84 ? -16.142 9.197 29.612 1.00 96.81 84 SER A N 1
ATOM 693 C CA . SER A 1 84 ? -17.014 8.941 28.472 1.00 96.81 84 SER A CA 1
ATOM 694 C C . SER A 1 84 ? -18.095 7.935 28.868 1.00 96.81 84 SER A C 1
ATOM 696 O O . SER A 1 84 ? -17.816 6.857 29.387 1.00 96.81 84 SER A O 1
ATOM 698 N N . LEU A 1 85 ? -19.351 8.318 28.648 1.00 96.75 85 LEU A N 1
ATOM 699 C CA . LEU A 1 85 ? -20.536 7.514 28.926 1.00 96.75 85 LEU A CA 1
ATOM 700 C C . LEU A 1 85 ? -21.127 7.043 27.600 1.00 96.75 85 LEU A C 1
ATOM 702 O O . LEU A 1 85 ? -21.586 7.863 26.799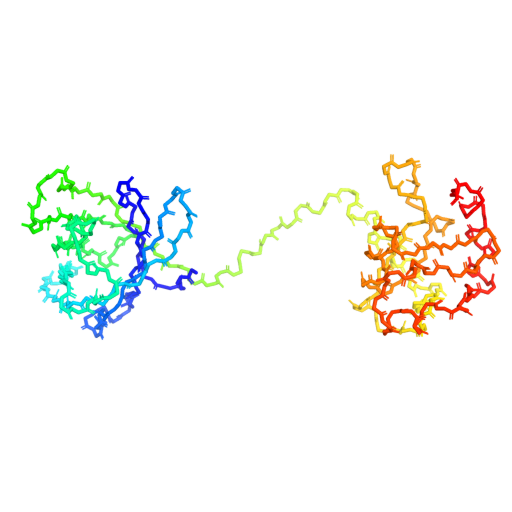 1.00 96.75 85 LEU A O 1
ATOM 706 N N . ILE A 1 86 ? -21.065 5.744 27.334 1.00 96.19 86 ILE A N 1
ATOM 707 C CA . ILE A 1 86 ? -21.331 5.172 26.015 1.00 96.19 86 ILE A CA 1
ATOM 708 C C . ILE A 1 86 ? -22.556 4.268 26.104 1.00 96.19 86 ILE A C 1
ATOM 710 O O . ILE A 1 86 ? -22.507 3.161 26.635 1.00 96.19 86 ILE A O 1
ATOM 714 N N . GLU A 1 87 ? -23.658 4.733 25.527 1.00 94.94 87 GLU A N 1
ATOM 715 C CA . GLU A 1 87 ? -24.916 3.999 25.459 1.00 94.94 87 GLU A CA 1
ATOM 716 C C . GLU A 1 87 ? -24.890 3.020 24.288 1.00 94.94 87 GLU A C 1
ATOM 718 O O . GLU A 1 87 ? -24.786 3.418 23.121 1.00 94.94 87 GLU A O 1
ATOM 723 N N . ILE A 1 88 ? -25.020 1.733 24.597 1.00 90.19 88 ILE A N 1
ATOM 724 C CA . ILE A 1 88 ? -24.938 0.629 23.649 1.00 90.19 88 ILE A CA 1
ATOM 725 C C . ILE A 1 88 ? -26.256 -0.137 23.618 1.00 90.19 88 ILE A C 1
ATOM 727 O O . ILE A 1 88 ? -26.675 -0.746 24.595 1.00 90.19 88 ILE A O 1
ATOM 731 N N . ASP A 1 89 ? -26.890 -0.157 22.447 1.00 88.06 89 ASP A N 1
ATOM 732 C CA . ASP A 1 89 ? -27.957 -1.101 22.117 1.00 88.06 89 ASP A CA 1
ATOM 733 C C . ASP A 1 89 ? -27.376 -2.141 21.158 1.00 88.06 89 ASP A C 1
ATOM 735 O O . ASP A 1 89 ? -27.042 -1.819 20.016 1.00 88.06 89 ASP A O 1
ATOM 739 N N . LEU A 1 90 ? -27.257 -3.395 21.604 1.00 80.69 90 LEU A N 1
ATOM 740 C CA . LEU A 1 90 ? -26.616 -4.465 20.823 1.00 80.69 90 LEU A CA 1
ATOM 741 C C . LEU A 1 90 ? -27.305 -4.736 19.476 1.00 80.69 90 LEU A C 1
ATOM 743 O O . LEU A 1 90 ? -26.710 -5.352 18.586 1.00 80.69 90 LEU A O 1
ATOM 747 N N . LYS A 1 91 ? -28.547 -4.268 19.302 1.00 83.81 91 LYS A N 1
ATOM 748 C CA . LYS A 1 91 ? -29.313 -4.392 18.056 1.00 83.81 91 LYS A CA 1
ATOM 749 C C . LYS A 1 91 ? -29.056 -3.258 17.066 1.00 83.81 91 LYS A C 1
ATOM 751 O O . LYS A 1 91 ? -29.499 -3.362 15.922 1.00 83.81 91 LYS A O 1
ATOM 756 N N . LYS A 1 92 ? -28.383 -2.180 17.475 1.00 87.44 92 LYS A N 1
ATOM 757 C CA . LYS A 1 92 ? -28.142 -1.000 16.639 1.00 87.44 92 LYS A CA 1
ATOM 758 C C . LYS A 1 92 ? -26.667 -0.887 16.244 1.00 87.44 92 LYS A C 1
ATOM 760 O O . LYS A 1 92 ? -25.783 -1.201 17.038 1.00 87.44 92 LYS A O 1
ATOM 765 N N . PRO A 1 93 ? -26.372 -0.423 15.018 1.00 89.25 93 PRO A N 1
ATOM 766 C CA . PRO A 1 93 ? -25.005 -0.165 14.574 1.00 89.25 93 PRO A CA 1
ATOM 767 C C . PRO A 1 93 ? -24.492 1.219 15.010 1.00 89.25 93 PRO A C 1
ATOM 769 O O . PRO A 1 93 ? -23.464 1.665 14.516 1.00 89.25 93 PRO A O 1
ATOM 772 N N . CYS A 1 94 ? -25.205 1.926 15.880 1.00 93.19 94 CYS A N 1
ATOM 773 C CA . CYS A 1 94 ? -24.836 3.239 16.390 1.00 93.19 94 CYS A CA 1
ATOM 774 C C . CYS A 1 94 ? -25.493 3.477 17.752 1.00 93.19 94 CYS A C 1
ATOM 776 O O . CYS A 1 94 ? -26.429 2.766 18.140 1.00 93.19 94 CYS A O 1
ATOM 778 N N . GLY A 1 95 ? -25.019 4.498 18.452 1.00 93.94 95 GLY A N 1
ATOM 779 C CA . GLY A 1 95 ? -25.565 4.927 19.731 1.00 93.94 95 GLY A CA 1
ATOM 780 C C . GLY A 1 95 ? -24.974 6.259 20.164 1.00 93.94 95 GLY A C 1
ATOM 781 O O . GLY A 1 95 ? -24.281 6.927 19.397 1.00 93.94 95 GLY A O 1
ATOM 782 N N . ARG A 1 96 ? -25.265 6.662 21.399 1.00 97.12 96 ARG A N 1
ATOM 783 C CA . ARG A 1 96 ? -24.831 7.949 21.942 1.00 97.12 96 ARG A CA 1
ATOM 784 C C . ARG A 1 96 ? -23.608 7.764 22.831 1.00 97.12 96 ARG A C 1
ATOM 786 O O . ARG A 1 96 ? -23.587 6.866 23.662 1.00 97.12 96 ARG A O 1
ATOM 793 N N . ALA A 1 97 ? -22.603 8.614 22.657 1.00 97.62 97 ALA A N 1
ATOM 794 C CA . ALA A 1 97 ? -21.477 8.743 23.574 1.00 97.62 97 ALA A CA 1
ATOM 795 C C . ALA A 1 97 ? -21.463 10.164 24.135 1.00 97.62 97 ALA A C 1
ATOM 797 O O . ALA A 1 97 ? -21.581 11.121 23.371 1.00 97.62 97 ALA A O 1
ATOM 798 N N . THR A 1 98 ? -21.326 10.302 25.450 1.00 97.88 98 THR A N 1
ATOM 799 C CA . THR A 1 98 ? -21.321 11.591 26.149 1.00 97.88 98 THR A CA 1
ATOM 800 C C . THR A 1 98 ? -19.999 11.783 26.871 1.00 97.88 98 THR A C 1
ATOM 802 O O . THR A 1 98 ? -19.637 10.952 27.694 1.00 97.88 98 THR A O 1
ATOM 805 N N . TRP A 1 99 ? -19.300 12.879 26.593 1.00 97.31 99 TRP A N 1
ATOM 806 C CA . TRP A 1 99 ? -18.097 13.281 27.315 1.00 97.31 99 TRP A CA 1
ATOM 807 C C . TRP A 1 99 ? -18.444 14.194 28.492 1.00 97.31 99 TRP A C 1
ATOM 809 O O . TRP A 1 99 ? -19.258 15.115 28.352 1.00 97.31 99 TRP A O 1
ATOM 819 N N . LYS A 1 100 ? -17.800 13.955 29.636 1.00 96.44 100 LYS A N 1
ATOM 820 C CA . LYS A 1 100 ? -17.839 14.805 30.828 1.00 96.44 100 LYS A CA 1
ATOM 821 C C . LYS A 1 100 ? -16.418 15.059 31.318 1.00 96.44 100 LYS A C 1
ATOM 823 O O . LYS A 1 100 ? -15.821 14.191 31.946 1.00 96.44 100 LYS A O 1
ATOM 828 N N . GLY A 1 101 ? -15.899 16.258 31.080 1.00 94.56 101 GLY A N 1
ATOM 829 C CA . GLY A 1 101 ? -14.572 16.657 31.534 1.00 94.56 101 GLY A CA 1
ATOM 830 C C . GLY A 1 101 ? -14.502 16.820 33.053 1.00 94.56 101 GLY A C 1
ATOM 831 O O . GLY A 1 101 ? -15.445 17.319 33.685 1.00 94.56 101 GLY A O 1
ATOM 832 N N . GLU A 1 102 ? -13.368 16.426 33.628 1.00 92.75 102 GLU A N 1
ATOM 833 C CA . GLU A 1 102 ? -13.061 16.555 35.055 1.00 92.75 102 GLU A CA 1
ATOM 834 C C . GLU A 1 102 ? -12.793 18.020 35.433 1.00 92.75 102 GLU A C 1
ATOM 836 O O . GLU A 1 102 ? -13.400 18.558 36.358 1.00 92.75 102 GLU A O 1
ATOM 841 N N . HIS A 1 103 ? -11.919 18.696 34.679 1.00 88.75 103 HIS A N 1
ATOM 842 C CA . HIS A 1 103 ? -11.452 20.047 35.011 1.00 88.75 103 HIS A CA 1
ATOM 843 C C . HIS A 1 103 ? -12.220 21.172 34.308 1.00 88.75 103 HIS A C 1
ATOM 845 O O . HIS A 1 103 ? -12.221 22.312 34.775 1.00 88.75 103 HIS A O 1
ATOM 851 N N . SER A 1 104 ? -12.859 20.884 33.172 1.00 86.12 104 SER A N 1
ATOM 852 C CA . SER A 1 104 ? -13.537 21.883 32.345 1.00 86.12 104 SER A CA 1
ATOM 853 C C . SER A 1 104 ? -14.780 21.303 31.688 1.00 86.12 104 SER A C 1
ATOM 855 O O . SER A 1 104 ? -14.761 20.179 31.203 1.00 86.12 104 SER A O 1
ATOM 857 N N . LYS A 1 105 ? -15.838 22.117 31.621 1.00 88.81 105 LYS A N 1
ATOM 858 C CA . LYS A 1 105 ? -17.105 21.800 30.940 1.00 88.81 105 LYS A CA 1
ATOM 859 C C . LYS A 1 105 ? -17.167 22.297 29.501 1.00 88.81 105 LYS A C 1
ATOM 861 O O . LYS A 1 105 ? -18.191 22.166 28.842 1.00 88.81 105 LYS A O 1
ATOM 866 N N . ARG A 1 106 ? -16.073 22.885 29.011 1.00 88.00 106 ARG A N 1
ATOM 867 C CA . ARG A 1 106 ? -15.984 23.486 27.676 1.00 88.00 106 ARG A CA 1
ATOM 868 C C . ARG A 1 106 ? -16.311 22.499 26.553 1.00 88.00 106 ARG A C 1
ATOM 870 O O . ARG A 1 106 ? -16.891 22.909 25.553 1.00 88.00 106 ARG A O 1
ATOM 877 N N . TRP A 1 107 ? -15.923 21.238 26.727 1.00 87.94 107 TRP A N 1
ATOM 878 C CA . TRP A 1 107 ? -16.066 20.183 25.722 1.00 87.94 107 TRP A CA 1
ATOM 879 C C . TRP A 1 107 ? -17.056 19.089 26.132 1.00 87.94 107 TRP A C 1
ATOM 881 O O . TRP A 1 107 ? -17.152 18.075 25.445 1.00 87.94 107 TRP A O 1
ATOM 891 N N . ASP A 1 108 ? -17.794 19.285 27.229 1.00 93.62 108 ASP A N 1
ATOM 892 C CA . ASP A 1 108 ? -18.865 18.370 27.620 1.00 93.62 108 ASP A CA 1
ATOM 893 C C . ASP A 1 108 ? -19.936 18.361 26.529 1.00 93.62 108 ASP A C 1
ATOM 895 O O . ASP A 1 108 ? -20.351 19.403 26.014 1.00 93.62 108 ASP A O 1
ATOM 899 N N . GLY A 1 109 ? -20.399 17.172 26.170 1.00 94.81 109 GLY A N 1
ATOM 900 C CA . GLY A 1 109 ? -21.346 17.034 25.078 1.00 94.81 109 GLY A CA 1
ATOM 901 C C . GLY A 1 109 ? -21.527 15.598 24.641 1.00 94.81 109 GLY A C 1
ATOM 902 O O . GLY A 1 109 ? -20.821 14.698 25.087 1.00 94.81 109 GLY A O 1
ATOM 903 N N . ALA A 1 110 ? -22.496 15.393 23.757 1.00 96.88 110 ALA A N 1
ATOM 904 C CA . ALA A 1 110 ? -22.809 14.086 23.212 1.00 96.88 110 ALA A CA 1
ATOM 905 C C . ALA A 1 110 ? -22.595 14.055 21.700 1.00 96.88 110 ALA A C 1
ATOM 907 O O . ALA A 1 110 ? -22.925 15.006 20.990 1.00 96.88 110 ALA A O 1
ATOM 908 N N . VAL A 1 111 ? -22.084 12.930 21.217 1.00 97.00 111 VAL A N 1
ATOM 909 C CA . VAL A 1 111 ? -21.928 12.617 19.798 1.00 97.00 111 VAL A CA 1
ATOM 910 C C . VAL A 1 111 ? -22.521 11.242 19.509 1.00 97.00 111 VAL A C 1
ATOM 912 O O . VAL A 1 111 ? -22.734 10.429 20.412 1.00 97.00 111 VAL A O 1
ATOM 915 N N . GLU A 1 112 ? -22.808 10.979 18.239 1.00 97.44 112 GLU A N 1
ATOM 916 C CA . GLU A 1 112 ? -23.194 9.643 17.795 1.00 97.44 112 GLU A CA 1
ATOM 917 C C . GLU A 1 112 ? -21.935 8.822 17.503 1.00 97.44 112 GLU A C 1
ATOM 919 O O . GLU A 1 112 ? -21.086 9.230 16.706 1.00 97.44 112 GLU A O 1
ATOM 924 N N . TRP A 1 113 ? -21.810 7.664 18.146 1.00 96.12 113 TRP A N 1
ATOM 925 C CA . TRP A 1 113 ? -20.791 6.679 17.812 1.00 96.12 113 TRP A CA 1
ATOM 926 C C . TRP A 1 113 ? -21.327 5.693 16.774 1.00 96.12 113 TRP A C 1
ATOM 928 O O . TRP A 1 113 ? -22.526 5.424 16.696 1.00 96.12 113 TRP A O 1
ATOM 938 N N . THR A 1 114 ? -20.423 5.109 15.990 1.00 93.88 114 THR A N 1
ATOM 939 C CA . THR A 1 114 ? -20.758 4.111 14.963 1.00 93.88 114 THR A CA 1
ATOM 940 C C . THR A 1 114 ? -20.056 2.788 15.233 1.00 93.88 114 THR A C 1
ATOM 942 O O . THR A 1 114 ? -18.900 2.751 15.657 1.00 93.88 114 THR A O 1
ATOM 945 N N . ARG A 1 115 ? -20.764 1.678 15.020 1.00 91.00 115 ARG A N 1
ATOM 946 C CA . ARG A 1 115 ? -20.228 0.328 15.161 1.00 91.00 115 ARG A CA 1
ATOM 947 C C . ARG A 1 115 ? -19.252 0.066 14.028 1.00 91.00 115 ARG A C 1
ATOM 949 O O . ARG A 1 115 ? -19.576 0.214 12.854 1.00 91.00 115 ARG A O 1
ATOM 956 N N . ILE A 1 116 ? -18.070 -0.396 14.399 1.00 86.81 116 ILE A N 1
ATOM 957 C CA . ILE A 1 116 ? -17.129 -1.021 13.488 1.00 86.81 116 ILE A CA 1
ATOM 958 C C . ILE A 1 116 ? -17.449 -2.507 13.512 1.00 86.81 116 ILE A C 1
ATOM 960 O O . ILE A 1 116 ? -16.967 -3.263 1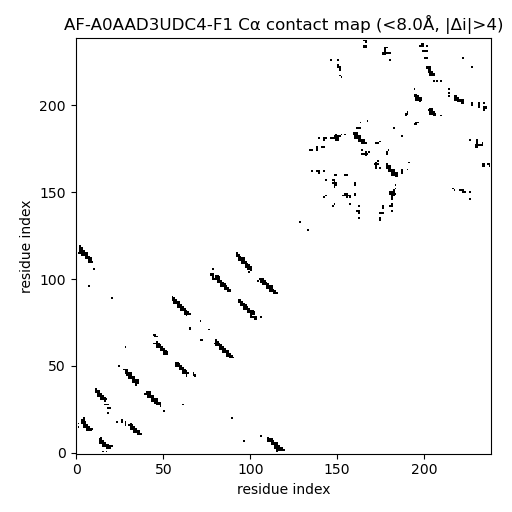4.354 1.00 86.81 116 ILE A O 1
ATOM 964 N N . ASP A 1 117 ? -18.301 -2.921 12.588 1.00 70.50 117 ASP A N 1
ATOM 965 C CA . ASP A 1 117 ? -18.514 -4.314 12.225 1.00 70.50 117 ASP A CA 1
ATOM 966 C C . ASP A 1 117 ? -17.780 -4.612 10.914 1.00 70.50 117 ASP A C 1
ATOM 968 O O . ASP A 1 117 ? -18.314 -5.220 9.984 1.00 70.50 117 ASP A O 1
ATOM 972 N N . GLN A 1 118 ? -16.500 -4.227 10.853 1.00 55.88 118 GLN A N 1
ATOM 973 C CA . GLN A 1 118 ? -15.601 -4.831 9.886 1.00 55.88 118 GLN A CA 1
ATOM 974 C C . GLN A 1 118 ? -15.315 -6.277 10.318 1.00 55.88 118 GLN A C 1
ATOM 976 O O . GLN A 1 118 ? -14.188 -6.664 10.621 1.00 55.88 118 GLN A O 1
ATOM 981 N N . ALA A 1 119 ? -16.301 -7.155 10.092 1.00 48.62 119 ALA A N 1
ATOM 982 C CA . ALA A 1 119 ? -15.930 -8.310 9.295 1.00 48.62 119 ALA A CA 1
ATOM 983 C C . ALA A 1 119 ? -15.080 -7.724 8.165 1.00 48.62 119 ALA A C 1
ATOM 985 O O . ALA A 1 119 ? -15.527 -6.789 7.491 1.00 48.62 119 ALA A O 1
ATOM 986 N N . LEU A 1 120 ? -13.847 -8.187 7.999 1.00 45.06 120 LEU A N 1
ATOM 987 C CA . LEU A 1 120 ? -13.119 -8.022 6.751 1.00 45.06 120 LEU A CA 1
ATOM 988 C C . LEU A 1 120 ? -13.965 -8.721 5.677 1.00 45.06 120 LEU A C 1
ATOM 990 O O . LEU A 1 120 ? -13.616 -9.779 5.169 1.00 45.06 120 LEU A O 1
ATOM 994 N N . ARG A 1 121 ? -15.147 -8.175 5.368 1.00 44.03 121 ARG A N 1
ATOM 995 C CA . ARG A 1 121 ? -15.838 -8.392 4.131 1.00 44.03 121 ARG A CA 1
ATOM 996 C C . ARG A 1 121 ? -14.782 -7.921 3.173 1.00 44.03 121 ARG A C 1
ATOM 998 O O . ARG A 1 121 ? -14.485 -6.727 3.098 1.00 44.03 121 ARG A O 1
ATOM 1005 N N . GLU A 1 122 ? -14.185 -8.887 2.490 1.00 46.84 122 GLU A N 1
ATOM 1006 C CA . GLU A 1 122 ? -13.847 -8.717 1.100 1.00 46.84 122 GLU A CA 1
ATOM 1007 C C . GLU A 1 122 ? -15.025 -7.961 0.493 1.00 46.84 122 GLU A C 1
ATOM 1009 O O . GLU A 1 122 ? -16.018 -8.531 0.035 1.00 46.84 122 GLU A O 1
ATOM 1014 N N . VAL A 1 123 ? -14.954 -6.632 0.512 1.00 43.41 123 VAL A N 1
ATOM 1015 C CA . VAL A 1 123 ? -15.571 -5.870 -0.537 1.00 43.41 123 VAL A CA 1
ATOM 1016 C C . VAL A 1 123 ? -14.801 -6.415 -1.718 1.00 43.41 123 VAL A C 1
ATOM 1018 O O . VAL A 1 123 ? -13.676 -5.991 -1.981 1.00 43.41 123 VAL A O 1
ATOM 1021 N N . LYS A 1 124 ? -15.368 -7.434 -2.378 1.00 46.03 124 LYS A N 1
ATOM 1022 C CA . LYS A 1 124 ? -15.096 -7.710 -3.774 1.00 46.03 124 LYS A CA 1
ATOM 1023 C C . LYS A 1 124 ? -15.447 -6.398 -4.438 1.00 46.03 124 LYS A C 1
ATOM 1025 O O . LYS A 1 124 ? -16.577 -6.192 -4.877 1.00 46.03 124 LYS A O 1
ATOM 1030 N N . LYS A 1 125 ? -14.498 -5.459 -4.413 1.00 40.72 125 LYS A N 1
ATOM 1031 C CA . LYS A 1 125 ? -14.503 -4.299 -5.268 1.00 40.72 125 LYS A CA 1
ATOM 1032 C C . LYS A 1 125 ? -14.645 -4.964 -6.617 1.00 40.72 125 LYS A C 1
ATOM 1034 O O . LYS A 1 125 ? -13.742 -5.666 -7.068 1.00 40.72 125 LYS A O 1
ATOM 1039 N N . ARG A 1 126 ? -15.829 -4.845 -7.217 1.00 45.44 126 ARG A N 1
ATOM 1040 C CA . ARG A 1 126 ? -15.930 -4.963 -8.659 1.00 45.44 126 ARG A CA 1
ATOM 1041 C C . ARG A 1 126 ? -15.031 -3.844 -9.140 1.00 45.44 126 ARG A C 1
ATOM 1043 O O . ARG A 1 126 ? -15.449 -2.693 -9.196 1.00 45.44 126 ARG A O 1
ATOM 1050 N N . GLU A 1 127 ? -13.754 -4.157 -9.324 1.00 48.59 127 GLU A N 1
ATOM 1051 C CA . GLU A 1 127 ? -12.847 -3.245 -9.972 1.00 48.59 127 GLU A CA 1
ATOM 1052 C C . GLU A 1 127 ? -13.441 -3.073 -11.359 1.00 48.59 127 GLU A C 1
ATOM 1054 O O . GLU A 1 127 ? -13.432 -3.990 -12.183 1.00 48.59 127 GLU A O 1
ATOM 1059 N N . THR A 1 128 ? -14.027 -1.907 -11.611 1.00 47.03 128 THR A N 1
ATOM 1060 C CA . THR A 1 128 ? -14.247 -1.458 -12.975 1.00 47.03 128 THR A CA 1
ATOM 1061 C C . THR A 1 128 ? -12.855 -1.268 -13.557 1.00 47.03 128 THR A C 1
ATOM 1063 O O . THR A 1 128 ? -12.263 -0.197 -13.463 1.00 47.03 128 THR A O 1
ATOM 1066 N N . VAL A 1 129 ? -12.278 -2.356 -14.071 1.00 57.12 129 VAL A N 1
ATOM 1067 C CA . VAL A 1 129 ? -10.980 -2.335 -14.737 1.00 57.12 129 VAL A CA 1
ATOM 1068 C C . VAL A 1 129 ? -11.153 -1.430 -15.945 1.00 57.12 129 VAL A C 1
ATOM 1070 O O . VAL A 1 129 ? -11.875 -1.789 -16.885 1.00 57.12 129 VAL A O 1
ATOM 1073 N N . SER A 1 130 ? -10.540 -0.248 -15.881 1.00 78.25 130 SER A N 1
ATOM 1074 C CA . SER A 1 130 ? -10.566 0.733 -16.960 1.00 78.25 130 SER A CA 1
ATOM 1075 C C . SER A 1 130 ? -10.068 0.097 -18.259 1.00 78.25 130 SER A C 1
ATOM 1077 O O . SER A 1 130 ? -9.298 -0.868 -18.243 1.00 78.25 130 SER A O 1
ATOM 1079 N N . ARG A 1 131 ? -10.498 0.635 -19.405 1.00 78.62 131 ARG A N 1
ATOM 1080 C CA . ARG A 1 131 ? -10.045 0.158 -20.722 1.00 78.62 131 ARG A CA 1
ATOM 1081 C C . ARG A 1 131 ? -8.512 0.099 -20.803 1.00 78.62 131 ARG A C 1
ATOM 1083 O O . ARG A 1 131 ? -7.981 -0.917 -21.232 1.00 78.62 131 ARG A O 1
ATOM 1090 N N . ILE A 1 132 ? -7.842 1.119 -20.266 1.00 79.81 132 ILE A N 1
ATOM 1091 C CA . ILE A 1 132 ? -6.377 1.228 -20.195 1.00 79.81 132 ILE A CA 1
ATOM 1092 C C . ILE A 1 132 ? -5.767 0.051 -19.421 1.00 79.81 132 ILE A C 1
ATOM 1094 O O . ILE A 1 132 ? -4.899 -0.638 -19.940 1.00 79.81 132 ILE A O 1
ATOM 1098 N N . LYS A 1 133 ? -6.274 -0.261 -18.218 1.00 80.38 133 LYS A N 1
ATOM 1099 C CA . LYS A 1 133 ? -5.753 -1.378 -17.405 1.00 80.38 133 LYS A CA 1
ATOM 1100 C C . LYS A 1 133 ? -5.942 -2.736 -18.103 1.00 80.38 133 LYS A C 1
ATOM 1102 O O . LYS A 1 133 ? -5.116 -3.630 -17.951 1.00 80.38 133 LYS A O 1
ATOM 1107 N N . ARG A 1 134 ? -7.002 -2.900 -18.909 1.00 82.44 134 ARG A N 1
ATOM 1108 C CA . ARG A 1 134 ? -7.198 -4.112 -19.733 1.00 82.44 134 ARG A CA 1
ATOM 1109 C C . ARG A 1 134 ? -6.205 -4.195 -20.889 1.00 82.44 134 ARG A C 1
ATOM 1111 O O . ARG A 1 134 ? -5.727 -5.286 -21.183 1.00 82.44 134 ARG A O 1
ATOM 1118 N N . GLU A 1 135 ? -5.936 -3.078 -21.558 1.00 86.44 135 GLU A N 1
ATOM 1119 C CA . GLU A 1 135 ? -4.973 -2.996 -22.663 1.00 86.44 135 GLU A CA 1
ATOM 1120 C C . GLU A 1 135 ? -3.547 -3.285 -22.164 1.00 86.44 135 GLU A C 1
ATOM 1122 O O . GLU A 1 135 ? -2.891 -4.161 -22.723 1.00 86.44 135 GLU A O 1
ATOM 1127 N N . GLN A 1 136 ? -3.154 -2.718 -21.019 1.00 88.81 136 GLN A N 1
ATOM 1128 C CA . GLN A 1 136 ? -1.890 -3.033 -20.337 1.00 88.81 136 GLN A CA 1
ATOM 1129 C C . GLN A 1 136 ? -1.755 -4.509 -19.969 1.00 88.81 136 GLN A C 1
ATOM 1131 O O . GLN A 1 136 ? -0.726 -5.140 -20.221 1.00 88.81 136 GLN A O 1
ATOM 1136 N N . GLN A 1 137 ? -2.817 -5.113 -19.429 1.00 91.75 137 GLN A N 1
ATOM 1137 C CA . GLN A 1 137 ? -2.794 -6.540 -19.116 1.00 91.75 137 GLN A CA 1
ATOM 1138 C C . GLN A 1 137 ? -2.650 -7.405 -20.377 1.00 91.75 137 GLN A C 1
ATOM 1140 O O . GLN A 1 137 ? -1.969 -8.430 -20.347 1.00 91.75 137 GLN A O 1
ATOM 1145 N N . ARG A 1 138 ? -3.278 -7.009 -21.493 1.00 93.00 138 ARG A N 1
ATOM 1146 C CA . ARG A 1 138 ? -3.137 -7.712 -22.777 1.00 93.00 138 ARG A CA 1
ATOM 1147 C C . ARG A 1 138 ? -1.711 -7.617 -23.305 1.00 93.00 138 ARG A C 1
ATOM 1149 O O . ARG A 1 138 ? -1.174 -8.647 -23.705 1.00 93.00 138 ARG A O 1
ATOM 1156 N N . LEU A 1 139 ? -1.101 -6.430 -23.258 1.00 94.00 139 LEU A N 1
ATOM 1157 C CA . LEU A 1 139 ? 0.290 -6.235 -23.664 1.00 94.00 139 LEU A CA 1
ATOM 1158 C C . LEU A 1 139 ? 1.231 -7.103 -22.824 1.00 94.00 139 LEU A C 1
ATOM 1160 O O . LEU A 1 139 ? 2.034 -7.857 -23.373 1.00 94.00 139 LEU A O 1
ATOM 1164 N N . ARG A 1 140 ? 1.068 -7.077 -21.497 1.00 95.62 140 ARG A N 1
ATOM 1165 C CA . ARG A 1 140 ? 1.851 -7.909 -20.577 1.00 95.62 140 ARG A CA 1
ATOM 1166 C C . ARG A 1 140 ? 1.713 -9.398 -20.872 1.00 95.62 140 ARG A C 1
ATOM 1168 O O . ARG A 1 140 ? 2.715 -10.103 -20.922 1.00 95.62 140 ARG A O 1
ATOM 1175 N N . ASN A 1 141 ? 0.494 -9.885 -21.090 1.00 94.94 141 ASN A N 1
ATOM 1176 C CA . ASN A 1 141 ? 0.266 -11.296 -21.402 1.00 94.94 141 ASN A CA 1
ATOM 1177 C C . ASN A 1 141 ? 0.890 -11.693 -22.752 1.00 94.94 141 ASN A C 1
ATOM 1179 O O . ASN A 1 141 ? 1.448 -12.782 -22.865 1.00 94.94 141 ASN A O 1
ATOM 1183 N N . ALA A 1 142 ? 0.833 -10.813 -23.756 1.00 95.38 142 ALA A N 1
ATOM 1184 C CA . ALA A 1 142 ? 1.478 -11.041 -25.046 1.00 95.38 142 ALA A CA 1
ATOM 1185 C C . ALA A 1 142 ? 3.010 -11.098 -24.916 1.00 95.38 142 ALA A C 1
ATOM 1187 O O . ALA A 1 142 ? 3.637 -12.004 -25.459 1.00 95.38 142 ALA A O 1
ATOM 1188 N N . LEU A 1 143 ? 3.610 -10.194 -24.138 1.00 96.94 143 LEU A N 1
ATOM 1189 C CA . LEU A 1 143 ? 5.046 -10.214 -23.857 1.00 96.94 143 LEU A CA 1
ATOM 1190 C C . LEU A 1 143 ? 5.470 -11.455 -23.061 1.00 96.94 143 LEU A C 1
ATOM 1192 O O . LEU A 1 143 ? 6.485 -12.057 -23.389 1.00 96.94 143 LEU A O 1
ATOM 1196 N N . LEU A 1 144 ? 4.688 -11.893 -22.067 1.00 95.69 144 LEU A N 1
ATOM 1197 C CA . LEU A 1 144 ? 4.956 -13.139 -21.331 1.00 95.69 144 LEU A CA 1
ATOM 1198 C C . LEU A 1 144 ? 4.942 -14.371 -22.240 1.00 95.69 144 LEU A C 1
ATOM 1200 O O . LEU A 1 144 ? 5.744 -15.279 -22.041 1.00 95.69 144 LEU A O 1
ATOM 1204 N N . ALA A 1 145 ? 4.076 -14.400 -23.255 1.00 94.31 145 ALA A N 1
ATOM 1205 C CA . ALA A 1 145 ? 4.059 -15.483 -24.234 1.00 94.31 145 ALA A CA 1
ATOM 1206 C C . ALA A 1 145 ? 5.300 -15.482 -25.152 1.00 94.31 145 ALA A C 1
ATOM 1208 O O . ALA A 1 145 ? 5.728 -16.553 -25.584 1.00 94.31 145 ALA A O 1
ATOM 1209 N N . LEU A 1 146 ? 5.872 -14.305 -25.433 1.00 92.94 146 LEU A N 1
ATOM 1210 C CA . LEU A 1 146 ? 7.037 -14.132 -26.307 1.00 92.94 146 LEU A CA 1
ATOM 1211 C C . LEU A 1 146 ? 8.367 -14.320 -25.565 1.00 92.94 146 LEU A C 1
ATOM 1213 O O . LEU A 1 146 ? 9.170 -15.169 -25.943 1.00 92.94 146 LEU A O 1
ATOM 1217 N N . ASP A 1 147 ? 8.585 -13.539 -24.509 1.00 94.12 147 ASP A N 1
ATOM 1218 C CA . ASP A 1 147 ? 9.888 -13.392 -23.854 1.00 94.12 147 ASP A CA 1
ATOM 1219 C C . ASP A 1 147 ? 10.023 -14.264 -22.598 1.00 94.12 147 ASP A C 1
ATOM 1221 O O . ASP A 1 147 ? 11.130 -14.666 -22.244 1.00 94.12 147 ASP A O 1
ATOM 1225 N N . LYS A 1 148 ? 8.901 -14.549 -21.916 1.00 94.75 148 LYS A N 1
ATOM 1226 C CA . LYS A 1 148 ? 8.760 -15.354 -20.678 1.00 94.75 148 LYS A CA 1
ATOM 1227 C C . LYS A 1 148 ? 9.494 -14.856 -19.429 1.00 94.75 148 LYS A C 1
ATOM 1229 O O . LYS A 1 148 ? 9.133 -15.265 -18.332 1.00 94.75 148 LYS A O 1
ATOM 1234 N N . LYS A 1 149 ? 10.497 -13.992 -19.572 1.00 97.38 149 LYS A N 1
ATOM 1235 C CA . LYS A 1 149 ? 11.396 -13.600 -18.485 1.00 97.38 149 LYS A CA 1
ATOM 1236 C C . LYS A 1 149 ? 11.757 -12.126 -18.511 1.00 97.38 149 LYS A C 1
ATOM 1238 O O . LYS A 1 149 ? 11.672 -11.464 -19.543 1.00 97.38 149 LYS A O 1
ATOM 1243 N N . CYS A 1 150 ? 12.219 -11.617 -17.376 1.00 98.12 150 CYS A N 1
ATOM 1244 C CA . CYS A 1 150 ? 12.758 -10.272 -17.269 1.00 98.12 150 CYS A CA 1
ATOM 1245 C C . CYS A 1 150 ? 13.964 -10.098 -18.205 1.00 98.12 150 CYS A C 1
ATOM 1247 O O . CYS A 1 150 ? 14.953 -10.825 -18.102 1.00 98.12 150 CYS A O 1
ATOM 1249 N N . ALA A 1 151 ? 13.930 -9.063 -19.046 1.00 97.88 151 ALA A N 1
ATOM 1250 C CA . ALA A 1 151 ? 14.959 -8.776 -20.042 1.00 97.88 151 ALA A CA 1
ATOM 1251 C C . ALA A 1 151 ? 16.333 -8.407 -19.446 1.00 97.88 151 ALA A C 1
ATOM 1253 O O . ALA A 1 151 ? 17.329 -8.408 -20.158 1.00 97.88 151 ALA A O 1
ATOM 1254 N N . ILE A 1 152 ? 16.406 -8.091 -18.149 1.00 97.44 152 ILE A N 1
ATOM 1255 C CA . ILE A 1 152 ? 17.652 -7.695 -17.471 1.00 97.44 152 ILE A CA 1
ATOM 1256 C C . ILE A 1 152 ? 18.184 -8.808 -16.562 1.00 97.44 152 ILE A C 1
ATOM 1258 O O . ILE A 1 152 ? 19.375 -9.124 -16.582 1.00 97.44 152 ILE A O 1
ATOM 1262 N N . THR A 1 153 ? 17.314 -9.388 -15.733 1.00 96.81 153 THR A N 1
ATOM 1263 C CA . THR A 1 153 ? 17.718 -10.361 -14.700 1.00 96.81 153 THR A CA 1
ATOM 1264 C C . THR A 1 153 ? 17.542 -11.807 -15.128 1.00 96.81 153 THR A C 1
ATOM 1266 O O . THR A 1 153 ? 18.181 -12.677 -14.549 1.00 96.81 153 THR A O 1
ATOM 1269 N N . GLY A 1 154 ? 16.697 -12.066 -16.129 1.00 96.88 154 GLY A N 1
ATOM 1270 C CA . GLY A 1 154 ? 16.302 -13.415 -16.513 1.00 96.88 154 GLY A CA 1
ATOM 1271 C C . GLY A 1 154 ? 15.303 -14.077 -15.562 1.00 96.88 154 GLY A C 1
ATOM 1272 O O . GLY A 1 154 ? 15.028 -15.250 -15.759 1.00 96.88 154 GLY A O 1
ATOM 1273 N N . GLU A 1 155 ? 14.764 -13.360 -14.567 1.00 97.69 155 GLU A N 1
ATOM 1274 C CA . GLU A 1 155 ? 13.689 -13.864 -13.698 1.00 97.69 155 GLU A CA 1
ATOM 1275 C C . GLU A 1 155 ? 12.492 -14.334 -14.530 1.00 97.69 155 GLU A C 1
ATOM 1277 O O . GLU A 1 155 ? 12.060 -13.601 -15.418 1.00 97.69 155 GLU A O 1
ATOM 1282 N N . GLU A 1 156 ? 11.967 -15.522 -14.238 1.00 97.31 156 GLU A N 1
ATOM 1283 C CA . GLU A 1 156 ? 10.903 -16.179 -15.010 1.00 97.31 156 GLU A CA 1
ATOM 1284 C C . GLU A 1 156 ? 9.567 -16.210 -14.260 1.00 97.31 156 GLU A C 1
ATOM 1286 O O . GLU A 1 156 ? 8.539 -16.454 -14.886 1.00 97.31 156 GLU A O 1
ATOM 1291 N N . LEU A 1 157 ? 9.560 -15.944 -12.944 1.00 96.94 157 LEU A N 1
ATOM 1292 C CA . LEU A 1 157 ? 8.351 -15.956 -12.122 1.00 96.94 157 LEU A CA 1
ATOM 1293 C C . LEU A 1 157 ? 7.377 -14.850 -12.578 1.00 96.94 157 LEU A C 1
ATOM 1295 O O . LEU A 1 157 ? 7.632 -13.667 -12.319 1.00 96.94 157 LEU A O 1
ATOM 1299 N N . PRO A 1 158 ? 6.247 -15.184 -13.233 1.00 94.88 158 PRO A N 1
ATOM 1300 C CA . PRO A 1 158 ? 5.387 -14.181 -13.853 1.00 94.88 158 PRO A CA 1
ATOM 1301 C C . PRO A 1 158 ? 4.839 -13.163 -12.852 1.00 94.88 158 PRO A C 1
ATOM 1303 O O . PRO A 1 158 ? 4.683 -11.997 -13.193 1.00 94.88 158 PRO A O 1
ATOM 1306 N N . GLU A 1 159 ? 4.569 -13.571 -11.616 1.00 95.94 159 GLU A N 1
ATOM 1307 C CA . GLU A 1 159 ? 3.981 -12.754 -10.551 1.00 95.94 159 GLU A CA 1
ATOM 1308 C C . GLU A 1 159 ? 4.826 -11.529 -10.185 1.00 95.94 159 GLU A C 1
ATOM 1310 O O . GLU A 1 159 ? 4.279 -10.548 -9.685 1.00 95.94 159 GLU A O 1
ATOM 1315 N N . VAL A 1 160 ? 6.138 -11.558 -10.444 1.00 96.50 160 VAL A N 1
ATOM 1316 C CA . VAL A 1 160 ? 7.032 -10.419 -10.177 1.00 96.50 160 VAL A CA 1
ATOM 1317 C C . VAL A 1 160 ? 7.384 -9.623 -11.430 1.00 96.50 160 VAL A C 1
ATOM 1319 O O . VAL A 1 160 ? 8.133 -8.653 -11.328 1.00 96.50 160 VAL A O 1
ATOM 1322 N N . ILE A 1 161 ? 6.873 -10.019 -12.598 1.00 97.44 161 ILE A N 1
ATOM 1323 C CA . ILE A 1 161 ? 7.196 -9.422 -13.893 1.00 97.44 161 ILE A CA 1
ATOM 1324 C C . ILE A 1 161 ? 6.061 -8.512 -14.365 1.00 97.44 161 ILE A C 1
ATOM 1326 O O . ILE A 1 161 ? 4.903 -8.926 -14.440 1.00 97.44 161 ILE A O 1
ATOM 1330 N N . ASP A 1 162 ? 6.427 -7.310 -14.794 1.00 97.31 162 ASP A N 1
ATOM 1331 C CA . ASP A 1 162 ? 5.573 -6.323 -15.442 1.00 97.31 162 ASP A CA 1
ATOM 1332 C C . ASP A 1 162 ? 6.015 -6.060 -16.887 1.00 97.31 162 ASP A C 1
ATOM 1334 O O . ASP A 1 162 ? 7.167 -6.292 -17.261 1.00 97.31 162 ASP A O 1
ATOM 1338 N N . ALA A 1 163 ? 5.093 -5.531 -17.696 1.00 97.38 163 ALA A N 1
ATOM 1339 C CA . ALA A 1 163 ? 5.426 -4.902 -18.970 1.00 97.38 163 ALA A CA 1
ATOM 1340 C C . ALA A 1 163 ? 5.787 -3.437 -18.718 1.00 97.38 163 ALA A C 1
ATOM 1342 O O . ALA A 1 163 ? 4.920 -2.635 -18.375 1.00 97.38 163 ALA A O 1
ATOM 1343 N N . ALA A 1 164 ? 7.065 -3.113 -18.879 1.00 97.19 164 ALA A N 1
ATOM 1344 C CA . ALA A 1 164 ? 7.581 -1.764 -18.736 1.00 97.19 164 ALA A CA 1
ATOM 1345 C C . ALA A 1 164 ? 7.651 -1.089 -20.103 1.00 97.19 164 ALA A C 1
ATOM 1347 O O . ALA A 1 164 ? 8.221 -1.648 -21.046 1.00 97.19 164 ALA A O 1
ATOM 1348 N N . HIS A 1 165 ? 7.086 0.111 -20.199 1.00 96.19 165 HIS A N 1
ATOM 1349 C C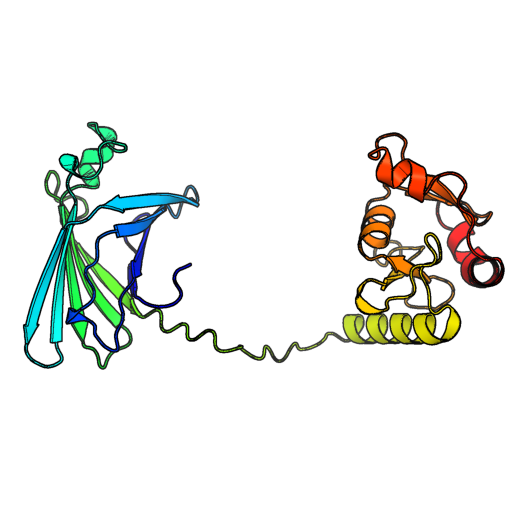A . HIS A 1 165 ? 7.166 0.915 -21.410 1.00 96.19 165 HIS A CA 1
ATOM 1350 C C . HIS A 1 165 ? 8.541 1.578 -21.531 1.00 96.19 165 HIS A C 1
ATOM 1352 O O . HIS A 1 165 ? 9.119 2.021 -20.544 1.00 96.19 165 HIS A O 1
ATOM 1358 N N . ILE A 1 166 ? 9.059 1.668 -22.754 1.00 96.12 166 ILE A N 1
ATOM 1359 C CA . ILE A 1 166 ? 10.300 2.396 -23.051 1.00 96.12 166 ILE A CA 1
ATOM 1360 C C . ILE A 1 166 ? 10.008 3.890 -23.171 1.00 96.12 166 ILE A C 1
ATOM 1362 O O . ILE A 1 166 ? 10.695 4.707 -22.568 1.00 96.12 166 ILE A O 1
ATOM 1366 N N . ILE A 1 167 ? 8.963 4.241 -23.921 1.00 94.00 167 ILE A N 1
ATOM 1367 C CA . ILE A 1 167 ? 8.405 5.592 -23.989 1.00 94.00 167 ILE A CA 1
ATOM 1368 C C . ILE A 1 167 ? 7.157 5.599 -23.113 1.00 94.00 167 ILE A C 1
ATOM 1370 O O . ILE A 1 167 ? 6.226 4.827 -23.365 1.00 94.00 167 ILE A O 1
ATOM 1374 N N . SER A 1 168 ? 7.135 6.457 -22.093 1.00 90.19 168 SER A N 1
ATOM 1375 C CA . SER A 1 168 ? 6.016 6.540 -21.155 1.00 90.19 168 SER A CA 1
ATOM 1376 C C . SER A 1 168 ? 4.735 7.021 -21.847 1.00 90.19 168 SER A C 1
ATOM 1378 O O . SER A 1 168 ? 4.779 7.733 -22.852 1.00 90.19 168 SER A O 1
ATOM 1380 N N . ALA A 1 169 ? 3.568 6.694 -21.287 1.00 85.88 169 ALA A N 1
ATOM 1381 C CA . ALA A 1 169 ? 2.297 7.218 -21.794 1.00 85.88 169 ALA A CA 1
ATOM 1382 C C . ALA A 1 169 ? 2.229 8.760 -21.736 1.00 85.88 169 ALA A C 1
ATOM 1384 O O . ALA A 1 169 ? 1.599 9.376 -22.594 1.00 85.88 169 ALA A O 1
ATOM 1385 N N . ALA A 1 170 ? 2.898 9.383 -20.756 1.00 85.88 170 ALA A N 1
ATOM 1386 C CA . ALA A 1 170 ? 2.985 10.839 -20.635 1.00 85.88 170 ALA A CA 1
ATOM 1387 C C . ALA A 1 170 ? 3.788 11.473 -21.786 1.00 85.88 170 ALA A C 1
ATOM 1389 O O . ALA A 1 170 ? 3.474 12.582 -22.207 1.00 85.88 170 ALA A O 1
ATOM 1390 N N . ASP A 1 171 ? 4.752 10.733 -22.339 1.00 87.38 171 ASP A N 1
ATOM 1391 C CA . ASP A 1 171 ? 5.584 11.143 -23.476 1.00 87.38 171 ASP A CA 1
ATOM 1392 C C . ASP A 1 171 ? 5.004 10.683 -24.833 1.00 87.38 171 ASP A C 1
ATOM 1394 O O . ASP A 1 171 ? 5.685 10.708 -25.856 1.00 87.38 171 ASP A O 1
ATOM 1398 N N . GLY A 1 172 ? 3.741 10.238 -24.866 1.00 88.56 172 GLY A N 1
ATOM 1399 C CA . GLY A 1 172 ? 3.068 9.778 -26.088 1.00 88.56 172 GLY A CA 1
ATOM 1400 C C . GLY A 1 172 ? 3.375 8.328 -26.486 1.00 88.56 172 GLY A C 1
ATOM 1401 O O . GLY A 1 172 ? 3.087 7.919 -27.615 1.00 88.56 172 GLY A O 1
ATOM 1402 N N . GLY A 1 173 ? 3.938 7.539 -25.570 1.00 90.56 173 GLY A N 1
ATOM 1403 C CA . GLY A 1 173 ? 4.186 6.114 -25.750 1.00 90.56 173 GLY A CA 1
ATOM 1404 C C . GLY A 1 173 ? 2.910 5.316 -26.015 1.00 90.56 173 GLY A C 1
ATOM 1405 O O . GLY A 1 173 ? 1.869 5.535 -25.394 1.00 90.56 173 GLY A O 1
ATOM 1406 N N . LYS A 1 174 ? 2.992 4.369 -26.953 1.00 91.25 174 LYS A N 1
ATOM 1407 C CA . LYS A 1 174 ? 1.873 3.498 -27.335 1.00 91.25 174 LYS A CA 1
ATOM 1408 C C . LYS A 1 174 ? 1.929 2.169 -26.584 1.00 91.25 174 LYS A C 1
ATOM 1410 O O . LYS A 1 174 ? 3.015 1.656 -26.320 1.00 91.25 174 LYS A O 1
ATOM 1415 N N . GLU A 1 175 ? 0.757 1.592 -26.342 1.00 91.50 175 GLU A N 1
ATOM 1416 C CA . GLU A 1 175 ? 0.563 0.272 -25.726 1.00 91.50 175 GLU A CA 1
ATOM 1417 C C . GLU A 1 175 ? 0.800 -0.851 -26.759 1.00 91.50 175 GLU A C 1
ATOM 1419 O O . GLU A 1 175 ? -0.133 -1.499 -27.238 1.00 91.50 175 GLU A O 1
ATOM 1424 N N . VAL A 1 176 ? 2.053 -1.015 -27.195 1.00 94.81 176 VAL A N 1
ATOM 1425 C CA . VAL A 1 176 ? 2.456 -1.941 -28.271 1.00 94.81 176 VAL A CA 1
ATOM 1426 C C . VAL A 1 176 ? 3.735 -2.699 -27.911 1.00 94.81 176 VAL A C 1
ATOM 1428 O O . VAL A 1 176 ? 4.533 -2.241 -27.094 1.00 94.81 176 VAL A O 1
ATOM 1431 N N . LEU A 1 177 ? 3.953 -3.859 -28.540 1.00 95.69 177 LEU A N 1
ATOM 1432 C CA . LEU A 1 177 ? 5.084 -4.754 -28.250 1.00 95.69 177 LEU A CA 1
ATOM 1433 C C . LEU A 1 177 ? 6.449 -4.115 -28.542 1.00 95.69 177 LEU A C 1
ATOM 1435 O O . LEU A 1 177 ? 7.443 -4.436 -27.893 1.00 95.69 177 LEU A O 1
ATOM 1439 N N . GLU A 1 178 ? 6.497 -3.206 -29.512 1.00 97.06 178 GLU A N 1
ATOM 1440 C CA . GLU A 1 178 ? 7.689 -2.470 -29.936 1.00 97.06 178 GLU A CA 1
ATOM 1441 C C . GLU A 1 178 ? 8.080 -1.359 -28.951 1.00 97.06 178 GLU A C 1
ATOM 1443 O O . GLU A 1 178 ? 9.174 -0.807 -29.051 1.00 97.06 178 GLU A O 1
ATOM 1448 N N . ASN A 1 179 ? 7.204 -1.027 -27.999 1.00 97.12 179 ASN A N 1
ATOM 1449 C CA . ASN A 1 179 ? 7.436 -0.007 -26.980 1.00 97.12 179 ASN A CA 1
ATOM 1450 C C . ASN A 1 179 ? 7.528 -0.597 -25.564 1.00 97.12 179 ASN A C 1
ATOM 1452 O O . ASN A 1 179 ? 7.529 0.159 -24.597 1.00 97.12 179 ASN A O 1
ATOM 1456 N N . ALA A 1 180 ? 7.586 -1.923 -25.407 1.00 97.25 180 ALA A N 1
ATOM 1457 C CA . ALA A 1 180 ? 7.578 -2.536 -24.085 1.00 97.25 180 ALA A CA 1
ATOM 1458 C C . ALA A 1 180 ? 8.488 -3.764 -23.958 1.00 97.25 180 ALA A C 1
ATOM 1460 O O . ALA A 1 180 ? 8.697 -4.540 -24.896 1.00 97.25 180 ALA A O 1
ATOM 1461 N N . ILE A 1 181 ? 9.017 -3.940 -22.748 1.00 98.06 181 ILE A N 1
ATOM 1462 C CA . ILE A 1 181 ? 9.863 -5.065 -22.346 1.00 98.06 181 ILE A CA 1
ATOM 1463 C C . ILE A 1 181 ? 9.384 -5.643 -21.017 1.00 98.06 181 ILE A C 1
ATOM 1465 O O . ILE A 1 181 ? 8.796 -4.938 -20.198 1.00 98.06 181 ILE A O 1
ATOM 1469 N N . LEU A 1 182 ? 9.657 -6.924 -20.774 1.00 98.50 182 LEU A N 1
ATOM 1470 C CA . LEU A 1 182 ? 9.396 -7.527 -19.470 1.00 98.50 182 LEU A CA 1
ATOM 1471 C C . LEU A 1 182 ? 10.483 -7.149 -18.467 1.00 98.50 182 LEU A C 1
ATOM 1473 O O . LEU A 1 182 ? 11.663 -7.430 -18.684 1.00 98.50 182 LEU A O 1
ATOM 1477 N N . LEU A 1 183 ? 10.088 -6.577 -17.334 1.00 98.31 183 LEU A N 1
ATOM 1478 C CA . LEU A 1 183 ? 10.974 -6.265 -16.215 1.00 98.31 183 LEU A CA 1
ATOM 1479 C C . LEU A 1 183 ? 10.383 -6.772 -14.908 1.00 98.31 183 LEU A C 1
ATOM 1481 O O . LEU A 1 183 ? 9.170 -6.858 -14.767 1.00 98.31 183 LEU A O 1
ATOM 1485 N N . ARG A 1 184 ? 11.233 -7.065 -13.919 1.00 98.06 184 ARG A N 1
ATOM 1486 C CA . ARG A 1 184 ? 10.740 -7.194 -12.545 1.00 98.06 184 ARG A CA 1
ATOM 1487 C C . ARG A 1 184 ? 10.069 -5.886 -12.110 1.00 98.06 184 ARG A C 1
ATOM 1489 O O . ARG A 1 184 ? 10.522 -4.814 -12.509 1.00 98.06 184 ARG A O 1
ATOM 1496 N N . ALA A 1 185 ? 9.050 -5.966 -11.262 1.00 97.56 185 ALA A N 1
ATOM 1497 C CA . ALA A 1 185 ? 8.277 -4.807 -10.812 1.00 97.56 185 ALA A CA 1
ATOM 1498 C C . ALA A 1 185 ? 9.134 -3.711 -10.146 1.00 97.56 185 ALA A C 1
ATOM 1500 O O . ALA A 1 185 ? 8.839 -2.524 -10.272 1.00 97.56 185 ALA A O 1
ATOM 1501 N N . ASP A 1 186 ? 10.210 -4.077 -9.447 1.00 97.62 186 ASP A N 1
ATOM 1502 C CA . ASP A 1 186 ? 11.166 -3.116 -8.891 1.00 97.62 186 ASP A CA 1
ATOM 1503 C C . ASP A 1 186 ? 11.977 -2.410 -9.987 1.00 97.62 186 ASP A C 1
ATOM 1505 O O . ASP A 1 186 ? 12.093 -1.187 -9.973 1.00 97.62 186 ASP A O 1
ATOM 1509 N N . LEU A 1 187 ? 12.473 -3.153 -10.978 1.00 98.06 187 LEU A N 1
ATOM 1510 C CA . LEU A 1 187 ? 13.198 -2.589 -12.119 1.00 98.06 187 LEU A CA 1
ATOM 1511 C C . LEU A 1 187 ? 12.314 -1.739 -13.026 1.00 98.06 187 LEU A C 1
ATOM 1513 O O . LEU A 1 187 ? 12.772 -0.719 -13.521 1.00 98.06 187 LEU A O 1
ATOM 1517 N N . HIS A 1 188 ? 11.055 -2.122 -13.218 1.00 97.38 188 HIS A N 1
ATOM 1518 C CA . HIS A 1 188 ? 10.074 -1.307 -13.928 1.00 97.38 188 HIS A CA 1
ATOM 1519 C C . HIS A 1 188 ? 9.936 0.069 -13.265 1.00 97.38 188 HIS A C 1
ATOM 1521 O O . HIS A 1 188 ? 10.150 1.089 -13.911 1.00 97.38 188 HIS A O 1
ATOM 1527 N N . ARG A 1 189 ? 9.711 0.108 -11.946 1.00 96.62 189 ARG A N 1
ATOM 1528 C CA . ARG A 1 189 ? 9.626 1.372 -11.196 1.00 96.62 189 ARG A CA 1
ATOM 1529 C C . ARG A 1 189 ? 10.919 2.186 -11.269 1.00 96.62 189 ARG A C 1
ATOM 1531 O O . ARG A 1 189 ? 10.867 3.413 -11.326 1.00 96.62 189 ARG A O 1
ATOM 1538 N N . LEU A 1 190 ? 12.081 1.530 -11.249 1.00 96.88 190 LEU A N 1
ATOM 1539 C CA . LEU A 1 190 ? 13.375 2.205 -11.399 1.00 96.88 190 LEU A CA 1
ATOM 1540 C C . LEU A 1 190 ? 13.573 2.786 -12.808 1.00 96.88 190 LEU A C 1
ATOM 1542 O O . LEU A 1 190 ? 14.154 3.862 -12.927 1.00 96.88 190 LEU A O 1
ATOM 1546 N N . LEU A 1 191 ? 13.079 2.119 -13.852 1.00 95.88 191 LEU A N 1
ATOM 1547 C CA . LEU A 1 191 ? 13.085 2.653 -15.215 1.00 95.88 191 LEU A CA 1
ATOM 1548 C C . LEU A 1 191 ? 12.177 3.888 -15.315 1.00 95.88 191 LEU A C 1
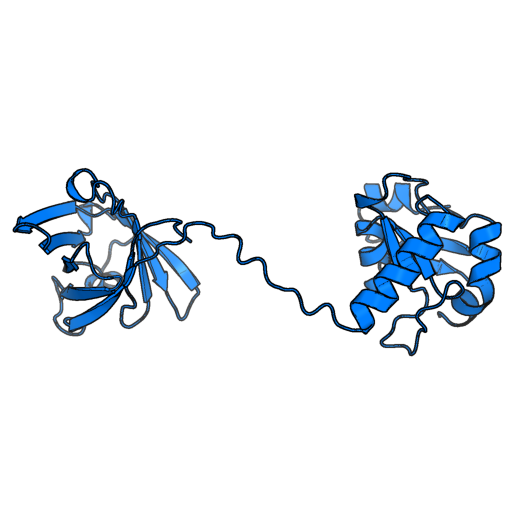ATOM 1550 O O . LEU A 1 191 ? 12.634 4.944 -15.745 1.00 95.88 191 LEU A O 1
ATOM 1554 N N . ASP A 1 192 ? 10.937 3.787 -14.831 1.00 93.50 192 ASP A N 1
ATOM 1555 C CA . ASP A 1 192 ? 9.949 4.876 -14.877 1.00 93.50 192 ASP A CA 1
ATOM 1556 C C . ASP A 1 192 ? 10.421 6.122 -14.115 1.00 93.50 192 ASP A C 1
ATOM 1558 O O . ASP A 1 192 ? 10.224 7.257 -14.549 1.00 93.50 192 ASP A O 1
ATOM 1562 N N . SER A 1 193 ? 11.091 5.911 -12.979 1.00 93.75 193 SER A N 1
ATOM 1563 C CA . SER A 1 193 ? 11.687 6.982 -12.171 1.00 93.75 193 SER A CA 1
ATOM 1564 C C . SER A 1 193 ? 13.052 7.460 -12.680 1.00 93.75 193 SER A C 1
ATOM 1566 O O . SER A 1 193 ? 13.684 8.286 -12.023 1.00 93.75 193 SER A O 1
ATOM 1568 N N . LYS A 1 194 ? 13.508 6.983 -13.848 1.00 93.38 194 LYS A N 1
ATOM 1569 C CA . LYS A 1 194 ? 14.778 7.361 -14.499 1.00 93.38 194 LYS A CA 1
ATOM 1570 C C . LYS A 1 194 ? 16.024 7.068 -13.653 1.00 93.38 194 LYS A C 1
ATOM 1572 O O . LYS A 1 194 ? 17.062 7.713 -13.800 1.00 93.38 194 LYS A O 1
ATOM 1577 N N . GLN A 1 195 ? 15.951 6.056 -12.791 1.00 96.62 195 GLN A N 1
ATOM 1578 C CA . GLN A 1 195 ? 17.080 5.589 -11.980 1.00 96.62 195 GLN A CA 1
ATOM 1579 C C . GLN A 1 195 ? 18.047 4.700 -12.771 1.00 96.62 195 GLN A C 1
ATOM 1581 O O . GLN A 1 195 ? 19.168 4.450 -12.335 1.00 96.62 195 GLN A O 1
ATOM 1586 N N . PHE A 1 196 ? 17.646 4.233 -13.947 1.00 96.38 196 PHE A N 1
ATOM 1587 C CA . PHE A 1 196 ? 18.540 3.756 -14.994 1.00 96.38 196 PHE A CA 1
ATOM 1588 C C . PHE A 1 196 ? 17.883 4.013 -16.349 1.00 96.38 196 PHE A C 1
ATOM 1590 O O . PHE A 1 196 ? 16.684 4.277 -16.417 1.00 96.38 196 PHE A O 1
ATOM 1597 N N . HIS A 1 197 ? 18.657 3.918 -17.423 1.00 95.06 197 HIS A N 1
ATOM 1598 C CA . HIS A 1 197 ? 18.122 3.959 -18.781 1.00 95.06 197 HIS A CA 1
ATOM 1599 C C . HIS A 1 197 ? 18.716 2.839 -19.633 1.00 95.06 197 HIS A C 1
ATOM 1601 O O . HIS A 1 197 ? 19.692 2.184 -19.254 1.00 95.06 197 HIS A O 1
ATOM 1607 N N . ILE A 1 198 ? 18.101 2.605 -20.788 1.00 96.50 198 ILE A N 1
ATOM 1608 C CA . ILE A 1 198 ? 18.568 1.647 -21.784 1.00 96.50 198 ILE A CA 1
ATOM 1609 C C . ILE A 1 198 ? 18.923 2.445 -23.030 1.00 96.50 198 ILE A C 1
ATOM 1611 O O . ILE A 1 198 ? 18.085 3.148 -23.583 1.00 96.50 198 ILE A O 1
ATOM 1615 N N . THR A 1 199 ? 20.173 2.351 -23.466 1.00 95.25 199 THR A N 1
ATOM 1616 C CA . THR A 1 199 ? 20.646 3.087 -24.645 1.00 95.25 199 THR A CA 1
ATOM 1617 C C . THR A 1 199 ? 20.040 2.529 -25.937 1.00 95.25 199 THR A C 1
ATOM 1619 O O . THR A 1 199 ? 19.579 1.387 -25.979 1.00 95.25 199 THR A O 1
ATOM 1622 N N . ALA A 1 200 ? 20.159 3.262 -27.049 1.00 94.75 200 ALA A N 1
ATOM 1623 C CA . ALA A 1 200 ? 19.777 2.779 -28.384 1.00 94.75 200 ALA A CA 1
ATOM 1624 C C . ALA A 1 200 ? 20.447 1.447 -28.788 1.00 94.75 200 ALA A C 1
ATOM 1626 O O . ALA A 1 200 ? 19.921 0.690 -29.609 1.00 94.75 200 ALA A O 1
ATOM 1627 N N . LYS A 1 201 ? 21.608 1.133 -28.197 1.00 95.19 201 LYS A N 1
ATOM 1628 C CA . LYS A 1 201 ? 22.317 -0.138 -28.398 1.00 95.19 201 LYS A CA 1
ATOM 1629 C C . LYS A 1 201 ? 21.787 -1.274 -27.521 1.00 95.19 201 LYS A C 1
ATOM 1631 O O . LYS A 1 201 ? 22.299 -2.375 -27.642 1.00 95.19 201 LYS A O 1
ATOM 1636 N N . GLY A 1 202 ? 20.804 -1.030 -26.654 1.00 95.69 202 GLY A N 1
ATOM 1637 C CA . GLY A 1 202 ? 20.245 -2.002 -25.709 1.00 95.69 202 GLY A CA 1
ATOM 1638 C C . GLY A 1 202 ? 21.061 -2.171 -24.421 1.00 95.69 202 GLY A C 1
ATOM 1639 O O . GLY A 1 202 ? 20.761 -3.057 -23.622 1.00 95.69 202 GLY A O 1
ATOM 1640 N N . THR A 1 203 ? 22.097 -1.354 -24.213 1.00 96.62 203 THR A N 1
ATOM 1641 C CA . THR A 1 203 ? 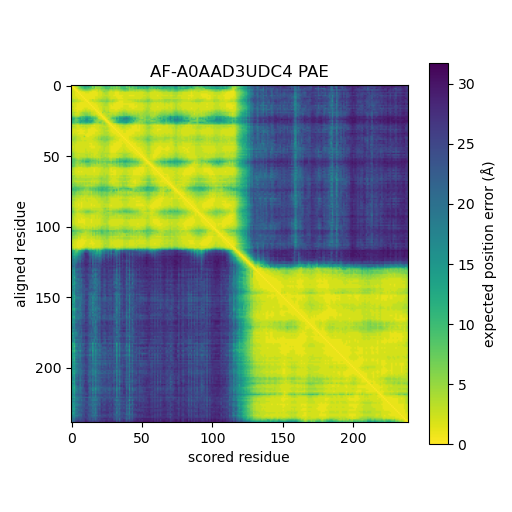22.939 -1.401 -23.009 1.00 96.62 203 THR A CA 1
ATOM 1642 C C . THR A 1 203 ? 22.243 -0.703 -21.848 1.00 96.62 203 THR A C 1
ATOM 1644 O O . THR A 1 203 ? 21.776 0.426 -22.011 1.00 96.62 203 THR A O 1
ATOM 1647 N N . VAL A 1 204 ? 22.203 -1.357 -20.688 1.00 97.06 204 VAL A N 1
ATOM 1648 C CA . VAL A 1 204 ? 21.624 -0.833 -19.446 1.00 97.06 204 VAL A CA 1
ATOM 1649 C C . VAL A 1 204 ? 22.651 0.038 -18.724 1.00 97.06 204 VAL A C 1
ATOM 1651 O O . VAL A 1 204 ? 23.762 -0.408 -18.433 1.00 97.06 204 VAL A O 1
ATOM 1654 N N . VAL A 1 205 ? 22.268 1.274 -18.408 1.00 96.06 205 VAL A N 1
ATOM 1655 C CA . VAL A 1 205 ? 23.127 2.262 -17.748 1.00 96.06 205 VAL A CA 1
ATOM 1656 C C . VAL A 1 205 ? 22.454 2.731 -16.453 1.00 96.06 205 VAL A C 1
ATOM 1658 O O . VAL A 1 205 ? 21.493 3.505 -16.506 1.00 96.06 205 VAL A O 1
ATOM 1661 N N . PRO A 1 206 ? 22.912 2.252 -15.281 1.00 97.19 206 PRO A N 1
ATOM 1662 C CA . PRO A 1 206 ? 22.349 2.654 -13.999 1.00 97.19 206 PRO A CA 1
ATOM 1663 C C . PRO A 1 206 ? 22.798 4.052 -13.571 1.00 97.19 206 PRO A C 1
ATOM 1665 O O . PRO A 1 206 ? 23.920 4.470 -13.851 1.00 97.19 206 PRO A O 1
ATOM 1668 N N . ASN A 1 207 ? 21.945 4.748 -12.817 1.00 96.00 207 ASN A N 1
ATOM 1669 C CA . ASN A 1 207 ? 22.340 5.945 -12.085 1.00 96.00 207 ASN A CA 1
ATOM 1670 C C . ASN A 1 207 ? 23.371 5.554 -11.000 1.00 96.00 207 ASN A C 1
ATOM 1672 O O . ASN A 1 207 ? 23.066 4.686 -10.174 1.00 96.00 207 ASN A O 1
ATOM 1676 N N . PRO A 1 208 ? 24.565 6.180 -10.958 1.00 94.38 208 PRO A N 1
ATOM 1677 C CA . PRO A 1 208 ? 25.615 5.852 -9.990 1.00 94.38 208 PRO A CA 1
ATOM 1678 C C . PRO A 1 208 ? 25.200 5.971 -8.518 1.00 94.38 208 PRO A C 1
ATOM 1680 O O . PRO A 1 208 ? 25.816 5.339 -7.664 1.00 94.38 208 PRO A O 1
ATOM 1683 N N . SER A 1 209 ? 24.163 6.755 -8.209 1.00 94.50 209 SER A N 1
ATOM 1684 C CA . SER A 1 209 ? 23.638 6.918 -6.846 1.00 94.50 209 SER A CA 1
ATOM 1685 C C . SER A 1 209 ? 22.806 5.729 -6.353 1.00 94.50 209 SER A C 1
ATOM 1687 O O . SER A 1 209 ? 22.381 5.722 -5.196 1.00 94.50 209 SER A O 1
ATOM 1689 N N . LEU A 1 210 ? 22.538 4.730 -7.201 1.00 94.88 210 LEU A N 1
ATOM 1690 C CA . LEU A 1 210 ? 21.813 3.534 -6.787 1.00 94.88 210 LEU A CA 1
ATOM 1691 C C . LEU A 1 210 ? 22.597 2.722 -5.741 1.00 94.88 210 LEU A C 1
ATOM 1693 O O . LEU A 1 210 ? 23.825 2.642 -5.795 1.00 94.88 210 LEU A O 1
ATOM 1697 N N . PRO A 1 211 ? 21.901 2.035 -4.816 1.00 95.62 211 PRO A N 1
ATOM 1698 C CA . PRO A 1 211 ? 22.543 1.104 -3.898 1.00 95.62 211 PRO A CA 1
ATOM 1699 C C . PRO A 1 211 ? 23.338 0.020 -4.637 1.00 95.62 211 PRO A C 1
ATOM 1701 O O . PRO A 1 211 ? 22.942 -0.454 -5.706 1.00 95.62 211 PRO A O 1
ATOM 1704 N N . SER A 1 212 ? 24.428 -0.441 -4.019 1.00 93.75 212 SER A N 1
ATOM 1705 C CA . SER A 1 212 ? 25.380 -1.387 -4.622 1.00 93.75 212 SER A CA 1
ATOM 1706 C C . SER A 1 212 ? 24.743 -2.680 -5.146 1.00 93.75 212 SER A C 1
ATOM 1708 O O . SER A 1 212 ? 25.209 -3.231 -6.143 1.00 93.75 212 SER A O 1
ATOM 1710 N N . GLY A 1 213 ? 23.661 -3.154 -4.520 1.00 95.31 213 GLY A N 1
ATOM 1711 C CA . GLY A 1 213 ? 22.894 -4.308 -4.992 1.00 95.31 213 GLY A CA 1
ATOM 1712 C C . GLY A 1 213 ? 22.289 -4.094 -6.384 1.00 95.31 213 GLY A C 1
ATOM 1713 O O . GLY A 1 213 ? 22.466 -4.936 -7.262 1.00 95.31 213 GLY A O 1
ATOM 1714 N N . TYR A 1 214 ? 21.652 -2.943 -6.618 1.00 96.31 214 TYR A N 1
ATOM 1715 C CA . TYR A 1 214 ? 21.070 -2.607 -7.920 1.00 96.31 214 TYR A CA 1
ATOM 1716 C C . TYR A 1 214 ? 22.137 -2.263 -8.956 1.00 96.31 214 TYR A C 1
ATOM 1718 O O . TYR A 1 214 ? 22.008 -2.671 -10.107 1.00 96.31 214 TYR A O 1
ATOM 1726 N N . LEU A 1 215 ? 23.225 -1.597 -8.554 1.00 96.25 215 LEU A N 1
ATOM 1727 C CA . LEU A 1 215 ? 24.358 -1.356 -9.451 1.00 96.25 215 LEU A CA 1
ATOM 1728 C C . LEU A 1 215 ? 24.919 -2.670 -10.001 1.00 96.25 215 LEU A C 1
ATOM 1730 O O . LEU A 1 215 ? 25.076 -2.800 -11.207 1.00 96.25 215 LEU A O 1
ATOM 1734 N N . LYS A 1 216 ? 25.155 -3.673 -9.146 1.00 94.81 216 LYS A N 1
ATOM 1735 C CA . LYS A 1 216 ? 25.628 -5.000 -9.581 1.00 94.81 216 LYS A CA 1
ATOM 1736 C C . LYS A 1 216 ? 24.639 -5.706 -10.506 1.00 94.81 216 LYS A C 1
ATOM 1738 O O . LYS A 1 216 ? 25.047 -6.429 -11.410 1.00 94.81 216 LYS A O 1
ATOM 1743 N N . LEU A 1 217 ? 23.347 -5.520 -10.257 1.00 94.81 217 LEU A N 1
ATOM 1744 C CA . LEU A 1 217 ? 22.284 -6.164 -11.015 1.00 94.81 217 LEU A CA 1
ATOM 1745 C C . LEU A 1 217 ? 22.103 -5.548 -12.413 1.00 94.81 217 LEU A C 1
ATOM 1747 O O . LEU A 1 217 ? 21.778 -6.278 -13.347 1.00 94.81 217 LEU A O 1
ATOM 1751 N N . LEU A 1 218 ? 22.334 -4.239 -12.555 1.00 96.50 218 LEU A N 1
ATOM 1752 C CA . LEU A 1 218 ? 22.115 -3.473 -13.788 1.00 96.50 218 LEU A CA 1
ATOM 1753 C C . LEU A 1 218 ? 23.388 -3.239 -14.611 1.00 96.50 218 LEU A C 1
ATOM 1755 O O . LEU A 1 218 ? 23.317 -3.172 -15.838 1.00 96.50 218 LEU A O 1
ATOM 1759 N N . ALA A 1 219 ? 24.545 -3.092 -13.964 1.00 91.88 219 ALA A N 1
ATOM 1760 C CA . ALA A 1 219 ? 25.790 -2.752 -14.643 1.00 91.88 219 ALA A CA 1
ATOM 1761 C C . ALA A 1 219 ? 26.174 -3.812 -15.682 1.00 91.88 219 ALA A C 1
ATOM 1763 O O . ALA A 1 219 ? 26.120 -5.017 -15.423 1.00 91.88 219 ALA A O 1
ATOM 1764 N N 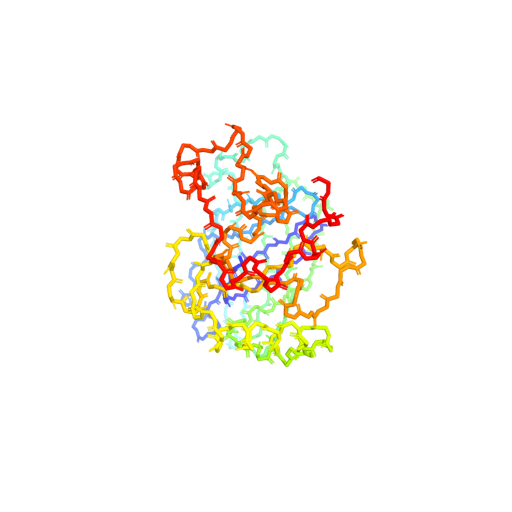. ASN A 1 220 ? 26.600 -3.339 -16.856 1.00 88.56 220 ASN A N 1
ATOM 1765 C CA . ASN A 1 220 ? 27.026 -4.162 -17.992 1.00 88.56 220 ASN A CA 1
ATOM 1766 C C . ASN A 1 220 ? 25.954 -5.138 -18.505 1.00 88.56 220 ASN A C 1
ATOM 1768 O O . ASN A 1 220 ? 26.281 -6.101 -19.201 1.00 88.56 220 ASN A O 1
ATOM 1772 N N . LYS A 1 221 ? 24.676 -4.922 -18.170 1.00 96.19 221 LYS A N 1
ATOM 1773 C CA . LYS A 1 221 ? 23.580 -5.700 -18.744 1.00 96.19 221 LYS A CA 1
ATOM 1774 C C . LYS A 1 221 ? 23.244 -5.194 -20.137 1.00 96.19 221 LYS A C 1
ATOM 1776 O O . LYS A 1 221 ? 23.331 -4.006 -20.444 1.00 96.19 221 LYS A O 1
ATOM 1781 N N . GLN A 1 222 ? 22.838 -6.135 -20.970 1.00 97.56 222 GLN A N 1
ATOM 1782 C CA . GLN A 1 222 ? 22.484 -5.923 -22.357 1.00 97.56 222 GLN A CA 1
ATOM 1783 C C . GLN A 1 222 ? 21.136 -6.594 -22.589 1.00 97.56 222 GLN A C 1
ATOM 1785 O O . GLN A 1 222 ? 20.921 -7.713 -22.117 1.00 97.56 222 GLN A O 1
ATOM 1790 N N . LEU A 1 223 ? 20.234 -5.915 -23.297 1.00 97.75 223 LEU A N 1
ATOM 1791 C CA . LEU A 1 223 ? 18.976 -6.532 -23.698 1.00 97.75 223 LEU A CA 1
ATOM 1792 C C . LEU A 1 223 ? 19.236 -7.769 -24.577 1.00 97.75 223 LEU A C 1
ATOM 1794 O O . LEU A 1 223 ? 20.147 -7.728 -25.413 1.00 97.75 223 LEU A O 1
ATOM 1798 N N . PRO A 1 224 ? 18.427 -8.838 -24.442 1.00 97.44 224 PRO A N 1
ATOM 1799 C CA . PRO A 1 224 ? 18.476 -9.975 -25.351 1.00 97.44 224 PRO A CA 1
ATOM 1800 C C . PRO A 1 224 ? 18.313 -9.514 -26.808 1.00 97.44 224 PRO A C 1
ATOM 1802 O O . PRO A 1 224 ? 17.522 -8.596 -27.050 1.00 97.44 224 PRO A O 1
ATOM 1805 N N . PRO A 1 225 ? 19.028 -10.107 -27.781 1.00 97.00 225 PRO A N 1
ATOM 1806 C CA . PRO A 1 225 ? 19.018 -9.641 -29.169 1.00 97.00 225 PRO A CA 1
ATOM 1807 C C . PRO A 1 225 ? 17.615 -9.535 -29.779 1.00 97.00 225 PRO A C 1
ATOM 1809 O O . PRO A 1 225 ? 17.301 -8.548 -30.440 1.00 97.00 225 PRO A O 1
ATOM 1812 N N . GLU A 1 226 ? 16.755 -10.519 -29.520 1.00 95.81 226 GLU A N 1
ATOM 1813 C CA . GLU A 1 226 ? 15.370 -10.554 -29.988 1.00 95.81 226 GLU A CA 1
ATOM 1814 C C . GLU A 1 226 ? 14.519 -9.426 -29.390 1.00 95.81 226 GLU A C 1
ATOM 1816 O O . GLU A 1 226 ? 13.754 -8.774 -30.105 1.00 95.81 226 GLU A O 1
ATOM 1821 N N . VAL A 1 227 ? 14.711 -9.134 -28.100 1.00 97.50 227 VAL A N 1
ATOM 1822 C CA . VAL A 1 227 ? 14.034 -8.032 -27.409 1.00 97.50 227 VAL A CA 1
ATOM 1823 C C . VAL A 1 227 ? 14.536 -6.702 -27.958 1.00 97.50 227 VAL A C 1
ATOM 1825 O O . VAL A 1 227 ? 13.732 -5.858 -28.345 1.00 97.50 227 VAL A O 1
ATOM 1828 N N . HIS A 1 228 ? 15.859 -6.526 -28.047 1.00 97.81 228 HIS A N 1
ATOM 1829 C CA . HIS A 1 228 ? 16.482 -5.306 -28.562 1.00 97.81 228 HIS A CA 1
ATOM 1830 C C . HIS A 1 228 ? 16.025 -4.998 -29.986 1.00 97.81 228 HIS A C 1
ATOM 1832 O O . HIS A 1 228 ? 15.658 -3.859 -30.265 1.00 97.81 228 HIS A O 1
ATOM 1838 N N . LEU A 1 229 ? 15.989 -6.001 -30.866 1.00 96.75 229 LEU A N 1
ATOM 1839 C CA . LEU A 1 229 ? 15.527 -5.839 -32.240 1.00 96.75 229 LEU A CA 1
ATOM 1840 C C . LEU A 1 229 ? 14.081 -5.335 -32.294 1.00 96.75 229 LEU A C 1
ATOM 1842 O O . LEU A 1 229 ? 13.794 -4.401 -33.042 1.00 96.75 229 LEU A O 1
ATOM 1846 N N . ARG A 1 230 ? 13.193 -5.915 -31.477 1.00 97.56 230 ARG A N 1
ATOM 1847 C CA . ARG A 1 230 ? 11.776 -5.535 -31.414 1.00 97.56 230 ARG A CA 1
ATOM 1848 C C . ARG A 1 230 ? 11.579 -4.087 -30.972 1.00 97.56 230 ARG A C 1
ATOM 1850 O O . ARG A 1 230 ? 10.723 -3.397 -31.516 1.00 97.56 230 ARG A O 1
ATOM 1857 N N . VAL A 1 231 ? 12.373 -3.624 -30.008 1.00 97.62 231 VAL A N 1
ATOM 1858 C CA . VAL A 1 231 ? 12.167 -2.313 -29.370 1.00 97.62 231 VAL A CA 1
ATOM 1859 C C . VAL A 1 231 ? 13.130 -1.215 -29.823 1.00 97.62 231 VAL A C 1
ATOM 1861 O O . VAL A 1 231 ? 13.082 -0.087 -29.332 1.00 97.62 231 VAL A O 1
ATOM 1864 N N . ARG A 1 232 ? 14.011 -1.514 -30.783 1.00 96.25 232 ARG A N 1
ATOM 1865 C CA . ARG A 1 232 ? 15.074 -0.611 -31.252 1.00 96.25 232 ARG A CA 1
ATOM 1866 C C . ARG A 1 232 ? 14.566 0.782 -31.623 1.00 96.25 232 ARG A C 1
ATOM 1868 O O . ARG A 1 232 ? 15.210 1.772 -31.291 1.00 96.25 232 ARG A O 1
ATOM 1875 N N . ASN A 1 233 ? 13.423 0.863 -32.300 1.00 95.19 233 ASN A N 1
ATOM 1876 C CA . ASN A 1 233 ? 12.858 2.142 -32.733 1.00 95.19 233 ASN A CA 1
ATOM 1877 C C . ASN A 1 233 ? 12.353 2.987 -31.559 1.00 95.19 233 ASN A C 1
ATOM 1879 O O . ASN A 1 233 ? 12.443 4.209 -31.628 1.00 95.19 233 ASN A O 1
ATOM 1883 N N . ALA A 1 234 ? 11.845 2.366 -30.491 1.00 95.56 234 ALA A N 1
ATOM 1884 C CA . ALA A 1 234 ? 11.460 3.081 -29.277 1.00 95.56 234 ALA A CA 1
ATOM 1885 C C . ALA A 1 234 ? 12.702 3.594 -28.534 1.00 95.56 234 ALA A C 1
ATOM 1887 O O . ALA A 1 234 ? 12.754 4.762 -28.167 1.00 95.56 234 ALA A O 1
ATOM 1888 N N . LEU A 1 235 ? 13.748 2.768 -28.414 1.00 96.19 235 LEU A N 1
ATOM 1889 C CA . LEU A 1 235 ? 15.011 3.165 -27.776 1.00 96.19 235 LEU A CA 1
ATOM 1890 C C . LEU A 1 235 ? 15.734 4.316 -28.496 1.00 96.19 235 LEU A C 1
ATOM 1892 O O . LEU A 1 235 ? 16.504 5.028 -27.867 1.00 96.19 235 LEU A O 1
ATOM 1896 N N . LEU A 1 236 ? 15.513 4.508 -29.802 1.00 94.50 236 LEU A N 1
ATOM 1897 C CA . LEU A 1 236 ? 16.065 5.646 -30.555 1.00 94.50 236 LEU A CA 1
ATOM 1898 C C . LEU A 1 236 ? 15.353 6.977 -30.270 1.00 94.50 236 LEU A C 1
ATOM 1900 O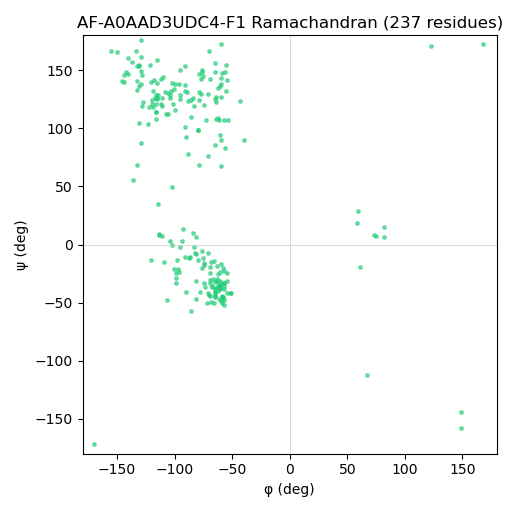 O . LEU A 1 236 ? 15.871 8.025 -30.642 1.00 94.50 236 LEU A O 1
ATOM 1904 N N . GLN A 1 237 ? 14.164 6.936 -29.669 1.00 90.25 237 GLN A N 1
ATOM 1905 C CA . GLN A 1 237 ? 13.347 8.119 -29.379 1.00 90.25 237 GLN A CA 1
ATOM 1906 C C . GLN A 1 237 ? 13.509 8.611 -27.938 1.00 90.25 237 GLN A C 1
ATOM 1908 O O . GLN A 1 237 ? 13.071 9.714 -27.620 1.00 90.25 237 GLN A O 1
ATOM 1913 N N . VAL A 1 238 ? 14.121 7.802 -27.071 1.00 83.38 238 VAL A N 1
ATOM 1914 C CA . VAL A 1 238 ? 14.413 8.174 -25.686 1.00 83.38 238 VAL A CA 1
ATOM 1915 C C . VAL A 1 238 ? 15.795 8.847 -25.646 1.00 83.38 238 VAL A C 1
ATOM 1917 O O . VAL A 1 238 ? 16.723 8.316 -26.262 1.00 83.38 238 VAL A O 1
ATOM 1920 N N . PRO A 1 239 ? 15.928 10.017 -24.993 1.00 60.53 239 PRO A N 1
ATOM 1921 C CA . PRO A 1 239 ? 17.189 10.753 -24.893 1.00 60.53 239 PRO A CA 1
ATOM 1922 C C . PRO A 1 239 ? 18.274 10.023 -24.091 1.00 60.53 239 PRO A C 1
ATOM 1924 O O . PRO A 1 239 ? 17.928 9.219 -23.194 1.00 60.53 239 PRO A O 1
#

Foldseek 3Di:
DDQWAKWFDAPFWIKGWHADLVCRVPDQGQWIWIAGPPPRDIDIFGWGWDWDDDPQKIKIKTFGDCVRPVVQDDPVNQQVGFIWIWIDRSVDQKGKIFTDGPPDPPRTDIDIMGTNNPPVPPPVPPPPCDPVNVLQVVLLVVQCVPPQAAQQQRHNPSVQKGWAFLQDVVNVGDSDLLGTGIHGPVVSVCVVVPQWHQALQQQIGGNPPDPPVVCVSRHRTGGDPVSSVSNSVSNVVDD

pLDDT: mean 89.4, std 11.99, range [40.72, 98.5]

Organism: Aeromonas hydrophila (NCBI:txid644)

Secondary structure (DSSP, 8-state):
--SEEEEE--SSEEEEE---SSSGGG----EEEEEETTT--EEEEE-EEEEEEETTEEEEEEEE-GGG-GGG-SGGGGGG-EEEEEEEETT-SEEEEEEEESS-STT-EEEEEEEEE-------------HHHHHHHHHHHHHHHHT-S-TTT----GGGEEEEESS-GGGT--SSGGGEEEEEHHHHHHHHTTSEEE-TTSBEEE-TTS-HHHHHHHTT-B--HHHHHHHHHHHTT--

Solvent-accessible surface area (backbone atoms only — not comparable to full-atom values): 13311 Å² total; per-residue (Å²): 135,80,56,43,20,37,40,36,65,50,97,62,32,38,35,39,40,67,42,44,84,91,52,51,88,76,48,77,46,50,54,37,40,36,30,34,72,86,80,66,50,78,45,76,45,42,36,50,60,48,78,49,80,61,91,64,37,35,36,42,37,37,40,32,47,53,89,68,32,67,92,55,64,60,84,90,39,47,83,70,26,27,36,39,43,33,44,42,40,79,90,48,66,47,34,47,33,32,41,42,41,68,78,45,70,88,74,43,48,73,42,68,26,38,52,37,76,48,66,83,64,74,71,75,67,78,70,80,71,47,72,64,60,51,52,52,50,50,49,32,53,54,46,47,74,73,66,49,30,17,51,74,79,59,54,53,63,62,92,50,48,38,61,30,59,70,44,44,69,92,78,70,32,61,98,46,75,41,25,43,46,42,23,39,53,67,56,33,53,34,43,77,69,62,48,29,50,58,43,60,87,29,40,35,47,58,43,86,86,51,58,70,71,57,42,66,63,36,52,87,31,56,45,48,68,73,57,33,64,54,26,35,73,39,29,66,72,53,134

Radius of gyration: 28.78 Å; Cα contacts (8 Å, |Δi|>4): 427; chains: 1; bounding box: 58×40×70 Å

Sequence (239 aa):
MISHGISIPWMFSTEWIRLDFQNPFDTHVKQTLDVDRSTGELRVFNVDSHWDIEGTRAELTLSYFEANNPSFAGKEYLEFWGESLIEIDLKKPCGRATWKGEHSKRWDGAVEWTRIDQALREVKKRETVSRIKREQQRLRNALLALDKKCAITGEELPEVIDAAHIISAADGGKEVLENAILLRADLHRLLDSKQFHITAKGTVVPNPSLPSGYLKLLANKQLPPEVHLRVRNALLQVP

Nearest PDB structures (foldseek):
  4h9d-assembly1_B  TM=6.469E-01  e=3.199E-02  Geobacter metallireducens GS-15
  4h9d-assembly1_A  TM=5.676E-01  e=3.019E-02  Geobacter metallireducens GS-15
  2fr2-assembly1_A  TM=4.069E-01  e=4.876E-01  Mycobacterium tuberculosis H37Rv
  1uz2-assembly1_X-2  TM=3.622E-01  e=3.929E+00  Bos taurus

Mean predicted aligned error: 14.3 Å

InterPro domains:
  IPR003615 HNH nuclease [PF13391] (150-198)